Protein AF-0000000070433423 (afdb_homodimer)

Sequence (314 aa):
MTESSEPRLPKNVVIAFDGSEHAKHAVKFYAEKLHMPGDHVFLVYSVEVSDVIQQAPFSMDPEVFKELVQKEVKRIQEELIEFAKYLRSMKLEGTVKSTHAQKPGEGILNIAKEVNASLIITGSRGQSKLRRTFLGSVSDYVMHHAPVPVLVCRKENMTESSEPRLPKNVVIAFDGSEHAKHAVKFYAEKLHMPGDHVFLVYSVEVSDVIQQAPFSMDPEVFKELVQKEVKRIQEELIEFAKYLRSMKLEGTVKSTHAQKPGEGILNIAKEVNASLIITGSRGQSKLRRTFLGSVSDYVMHHAPVPVLVCRKEN

Solvent-accessible surface area (backbone atoms only — not comparable to full-atom values): 16944 Å² total; per-residue (Å²): 129,78,79,74,66,71,75,67,67,58,45,33,33,30,32,49,37,81,79,23,71,27,19,51,46,32,51,50,48,37,55,56,69,49,63,53,85,72,35,35,36,35,38,34,29,46,43,60,58,55,59,57,76,72,52,55,52,93,76,54,55,66,67,60,52,51,51,52,50,49,52,50,51,51,50,51,52,54,50,47,52,53,50,43,51,50,39,52,73,61,70,49,55,63,46,72,42,75,38,74,19,84,45,33,29,56,28,51,50,51,50,33,59,75,63,60,37,62,32,38,35,26,16,27,44,54,81,67,80,69,75,88,52,82,55,28,72,45,41,48,45,36,67,74,64,51,85,43,30,36,33,37,25,53,65,86,129,131,79,79,74,67,73,76,66,69,60,44,34,34,30,32,50,37,82,81,24,71,28,19,48,48,31,52,50,48,39,55,55,70,50,64,53,86,74,33,37,36,35,39,33,30,46,43,59,56,56,58,56,76,74,53,56,54,95,75,54,56,66,66,58,51,53,50,52,51,50,52,51,51,50,50,50,52,53,50,46,53,51,50,44,50,50,40,50,73,60,71,48,55,62,47,69,44,74,37,74,20,84,46,33,30,55,30,52,50,50,51,34,58,74,63,58,36,61,34,39,36,26,17,27,43,56,82,67,79,67,75,89,53,82,54,28,71,45,42,48,45,37,68,74,64,51,87,42,30,36,34,37,23,54,64,87,129

Secondary structure (DSSP, 8-state):
-------PPP-EEEEE--SSHHHHHHHHHIIIII--TT-EEEEEEEEE--HHHHH--TTS-HHHHHHHHHHHHHHHHHHHHHHHHHHHHTT--EEEEEEEESSHHHHHHHHHHHTT-SEEEEES--S---TT-SS-HHHHHHHHH-SS-EEEEPPP-/-------PPP-EEEEE--SSHHHHHHHHHIIIII--TT-EEEEEEEEE--HHHHH--TTS-HHHHHHHHHHHHHHHHHHHHHHHHHHHHTT--EEEEEEEESSHHHHHHHHHHHTT-SEEEEES--S---TT-SS-HHHHHHHHH-SS-EEEEPPP-

Radius of gyration: 22.92 Å; Cα contacts (8 Å, |Δi|>4): 516; chains: 2; bounding box: 56×78×43 Å

Foldseek 3Di:
DPPPPPPPDAFEEEQEAAPFPLSLQQLLCCLVPPDDPPHEYEHEYEDADPCCLVPVDPPDDPVVSVVVVVVVVVVVVVVQVVVVVSCVVSVHHYHYYYHYDNASLVRSQVVCVVVVGQEYEYEQDDPDPDPPDRRDPNLVSCCVDHPHYYHYGYDDD/DPPPPPPPDAFEEEQEAAPFPLSLQQLLCCLVPPDDPPHEYEHEYEDADPCCLVPVDPPDDPVVNVVVVVVVVVVVVVVQVVVVVSCVVSVHHYHYYYHYDNQSLVRSQVVCVVVVGQEYEYEQDDPDPDPPDRRDPNLVSCCVDHPHYYHYGYDDD

InterPro domains:
  IPR006015 Universal stress protein A family [PR01438] (10-28)
  IPR006015 Universal stress protein A family [PR01438] (114-126)
  IPR006015 Universal stress protein A family [PR01438] (132-154)
  IPR006016 UspA [PF00582] (11-154)
  IPR014729 Rossmann-like alpha/beta/alpha sandwich fold [G3DSA:3.40.50.620] (10-157)

Structure (mmCIF, N/CA/C/O backbone):
data_AF-0000000070433423-model_v1
#
loop_
_entity.id
_entity.type
_entity.pdbx_description
1 polymer 'Uncharacterized protein LOC111109477 isoform X2'
#
loop_
_atom_site.group_PDB
_atom_site.id
_atom_site.type_symbol
_atom_site.label_atom_id
_atom_site.label_alt_id
_atom_site.label_comp_id
_atom_site.label_asym_id
_atom_site.label_entity_id
_atom_site.label_seq_id
_atom_site.pdbx_PDB_ins_code
_atom_site.Cartn_x
_atom_site.Cartn_y
_atom_site.Cartn_z
_atom_site.occupancy
_atom_site.B_iso_or_equiv
_atom_site.auth_seq_id
_atom_site.auth_comp_id
_atom_site.auth_asym_id
_atom_site.auth_atom_id
_atom_site.pdbx_PDB_model_num
ATOM 1 N N . MET A 1 1 ? 33.625 8.188 10.352 1 32.41 1 MET A N 1
ATOM 2 C CA . MET A 1 1 ? 32.625 7.527 11.18 1 32.41 1 MET A CA 1
ATOM 3 C C . MET A 1 1 ? 31.609 6.777 10.312 1 32.41 1 MET A C 1
ATOM 5 O O . MET A 1 1 ? 31 7.363 9.43 1 32.41 1 MET A O 1
ATOM 9 N N . THR A 1 2 ? 31.766 5.543 9.984 1 39.44 2 THR A N 1
ATOM 10 C CA . THR A 1 2 ? 31.078 4.625 9.086 1 39.44 2 THR A CA 1
ATOM 11 C C . THR A 1 2 ? 29.578 4.594 9.398 1 39.44 2 THR A C 1
ATOM 13 O O . THR A 1 2 ? 29.188 4.246 10.508 1 39.44 2 THR A O 1
ATOM 16 N N . GLU A 1 3 ? 28.844 5.574 8.977 1 43.56 3 GLU A N 1
ATOM 17 C CA . GLU A 1 3 ? 27.406 5.688 9.234 1 43.56 3 GLU A CA 1
ATOM 18 C C . GLU A 1 3 ? 26.734 4.32 9.227 1 43.56 3 GLU A C 1
ATOM 20 O O . GLU A 1 3 ? 26.781 3.607 8.219 1 43.56 3 GLU A O 1
ATOM 25 N N . SER A 1 4 ? 26.938 3.521 10.234 1 45.56 4 SER A N 1
ATOM 26 C CA . SER A 1 4 ? 26.453 2.193 10.578 1 45.56 4 SER A CA 1
ATOM 27 C C . SER A 1 4 ? 25 2.016 10.164 1 45.56 4 SER A C 1
ATOM 29 O O . SER A 1 4 ? 24.078 2.436 10.883 1 45.56 4 SER A O 1
ATOM 31 N N . SER A 1 5 ? 24.625 2.451 8.977 1 53.25 5 SER A N 1
ATOM 32 C CA . SER A 1 5 ? 23.25 2.182 8.562 1 53.25 5 SER A CA 1
ATOM 33 C C . SER A 1 5 ? 22.859 0.735 8.859 1 53.25 5 SER A C 1
ATOM 35 O O . SER A 1 5 ? 23.562 -0.195 8.453 1 53.25 5 SER A O 1
ATOM 37 N N . GLU A 1 6 ? 22.547 0.427 10.094 1 57.56 6 GLU A N 1
ATOM 38 C CA . GLU A 1 6 ? 22.094 -0.93 10.383 1 57.56 6 GLU A CA 1
ATOM 39 C C . GLU A 1 6 ? 21.391 -1.542 9.172 1 57.56 6 GLU A C 1
ATOM 41 O O . GLU A 1 6 ? 20.531 -0.906 8.555 1 57.56 6 GLU A O 1
ATOM 46 N N . PRO A 1 7 ? 22.125 -2.473 8.633 1 61.84 7 PRO A N 1
ATOM 47 C CA . PRO A 1 7 ? 21.609 -3.105 7.418 1 61.84 7 PRO A CA 1
ATOM 48 C C . PRO A 1 7 ? 20.141 -3.537 7.551 1 61.84 7 PRO A C 1
ATOM 50 O O . PRO A 1 7 ? 19.719 -3.955 8.625 1 61.84 7 PRO A O 1
ATOM 53 N N . ARG A 1 8 ? 19.203 -2.938 6.832 1 76.25 8 ARG A N 1
ATOM 54 C CA . ARG A 1 8 ? 17.828 -3.418 6.781 1 76.25 8 ARG A CA 1
ATOM 55 C C . ARG A 1 8 ? 17.781 -4.922 6.527 1 76.25 8 ARG A C 1
ATOM 57 O O . ARG A 1 8 ? 18.578 -5.449 5.742 1 76.25 8 ARG A O 1
ATOM 64 N N . LEU A 1 9 ? 17 -5.613 7.363 1 84.38 9 LEU A N 1
ATOM 65 C CA . LEU A 1 9 ? 16.875 -7.059 7.219 1 84.38 9 LEU A CA 1
ATOM 66 C C . LEU A 1 9 ? 16.031 -7.402 5.996 1 84.38 9 LEU A C 1
ATOM 68 O O . LEU A 1 9 ? 14.969 -6.805 5.773 1 84.38 9 LEU A O 1
ATOM 72 N N . PRO A 1 10 ? 16.562 -8.305 5.234 1 91.38 10 PRO A N 1
ATOM 73 C CA . PRO A 1 10 ? 15.781 -8.734 4.07 1 91.38 10 PRO A CA 1
ATOM 74 C C . PRO A 1 10 ? 14.383 -9.203 4.449 1 91.38 10 PRO A C 1
ATOM 76 O O . PRO A 1 10 ? 14.133 -9.555 5.605 1 91.38 10 PRO A O 1
ATOM 79 N N . LYS A 1 11 ? 13.508 -9.164 3.482 1 96.62 11 LYS A N 1
ATOM 80 C CA . LYS A 1 11 ? 12.109 -9.508 3.73 1 96.62 11 LYS A CA 1
ATOM 81 C C . LYS A 1 11 ? 11.539 -10.344 2.588 1 96.62 11 LYS A C 1
ATOM 83 O O . LYS A 1 11 ? 12.07 -10.32 1.474 1 96.62 11 LYS A O 1
ATOM 88 N N . ASN A 1 12 ? 10.531 -11.117 2.939 1 98.5 12 ASN A N 1
ATOM 89 C CA . ASN A 1 12 ? 9.711 -11.781 1.932 1 98.5 12 ASN A CA 1
ATOM 90 C C . ASN A 1 12 ? 8.578 -10.875 1.453 1 98.5 12 ASN A C 1
ATOM 92 O O . ASN A 1 12 ? 7.84 -10.312 2.266 1 98.5 12 ASN A O 1
ATOM 96 N N . VAL A 1 13 ? 8.469 -10.789 0.156 1 98.75 13 VAL A N 1
ATOM 97 C CA . VAL A 1 13 ? 7.445 -9.953 -0.457 1 98.75 13 VAL A CA 1
ATOM 98 C C . VAL A 1 13 ? 6.57 -10.797 -1.382 1 98.75 13 VAL A C 1
ATOM 100 O O . VAL A 1 13 ? 7.082 -11.492 -2.262 1 98.75 13 VAL A O 1
ATOM 103 N N . VAL A 1 14 ? 5.301 -10.719 -1.114 1 98.88 14 VAL A N 1
ATOM 104 C CA . VAL A 1 14 ? 4.367 -11.391 -2.012 1 98.88 14 VAL A CA 1
ATOM 105 C C . VAL A 1 14 ? 3.75 -10.367 -2.969 1 98.88 14 VAL A C 1
ATOM 107 O O . VAL A 1 14 ? 3.201 -9.352 -2.535 1 98.88 14 VAL A O 1
ATOM 110 N N . ILE A 1 15 ? 3.852 -10.641 -4.23 1 98.88 15 ILE A N 1
ATOM 111 C CA . ILE A 1 15 ? 3.211 -9.82 -5.258 1 98.88 15 ILE A CA 1
ATOM 112 C C . ILE A 1 15 ? 2.176 -10.656 -6.008 1 98.88 15 ILE A C 1
ATOM 114 O O . ILE A 1 15 ? 2.514 -11.664 -6.629 1 98.88 15 ILE A O 1
ATOM 118 N N . ALA A 1 16 ? 0.891 -10.234 -5.887 1 98.75 16 ALA A N 1
ATOM 119 C CA . ALA A 1 16 ? -0.153 -10.852 -6.695 1 98.75 16 ALA A CA 1
ATOM 120 C C . ALA A 1 16 ? 0.072 -10.586 -8.18 1 98.75 16 ALA A C 1
ATOM 122 O O . ALA A 1 16 ? 0.251 -9.438 -8.594 1 98.75 16 ALA A O 1
ATOM 123 N N . PHE A 1 17 ? 0.063 -11.68 -8.977 1 98.25 17 PHE A N 1
ATOM 124 C CA . PHE A 1 17 ? 0.49 -11.516 -10.359 1 98.25 17 PHE A CA 1
ATOM 125 C C . PHE A 1 17 ? -0.349 -12.383 -11.297 1 98.25 17 PHE A C 1
ATOM 127 O O . PHE A 1 17 ? -0.328 -13.609 -11.195 1 98.25 17 PHE A O 1
ATOM 134 N N . ASP A 1 18 ? -1.059 -11.75 -12.172 1 95.69 18 ASP A N 1
ATOM 135 C CA . ASP A 1 18 ? -1.91 -12.492 -13.102 1 95.69 18 ASP A CA 1
ATOM 136 C C . ASP A 1 18 ? -1.505 -12.234 -14.547 1 95.69 18 ASP A C 1
ATOM 138 O O . ASP A 1 18 ? -2.244 -12.578 -15.477 1 95.69 18 ASP A O 1
ATOM 142 N N . GLY A 1 19 ? -0.346 -11.523 -14.742 1 95.88 19 GLY A N 1
ATOM 143 C CA . GLY A 1 19 ? 0.177 -11.258 -16.078 1 95.88 19 GLY A CA 1
ATOM 144 C C . GLY A 1 19 ? -0.374 -9.984 -16.688 1 95.88 19 GLY A C 1
ATOM 145 O O . GLY A 1 19 ? 0.053 -9.57 -17.766 1 95.88 19 GLY A O 1
ATOM 146 N N . SER A 1 20 ? -1.355 -9.352 -16.062 1 95.06 20 SER A N 1
ATOM 147 C CA . SER A 1 20 ? -1.936 -8.117 -16.578 1 95.06 20 SER A CA 1
ATOM 148 C C . SER A 1 20 ? -0.93 -6.973 -16.531 1 95.06 20 SER A C 1
ATOM 150 O O . SER A 1 20 ? 0.099 -7.074 -15.852 1 95.06 20 SER A O 1
ATOM 152 N N . GLU A 1 21 ? -1.176 -5.891 -17.203 1 94.81 21 GLU A N 1
ATOM 153 C CA . GLU A 1 21 ? -0.319 -4.711 -17.188 1 94.81 21 GLU A CA 1
ATOM 154 C C . GLU A 1 21 ? -0.261 -4.082 -15.805 1 94.81 21 GLU A C 1
ATOM 156 O O . GLU A 1 21 ? 0.776 -3.549 -15.398 1 94.81 21 GLU A O 1
ATOM 161 N N . HIS A 1 22 ? -1.335 -4.203 -15.094 1 95.94 22 HIS A N 1
ATOM 162 C CA . HIS A 1 22 ? -1.354 -3.678 -13.734 1 95.94 22 HIS A CA 1
ATOM 163 C C . HIS A 1 22 ? -0.431 -4.477 -12.82 1 95.94 22 HIS A C 1
ATOM 165 O O . HIS A 1 22 ? 0.281 -3.904 -11.992 1 95.94 22 HIS A O 1
ATOM 171 N N . ALA A 1 23 ? -0.46 -5.797 -13.008 1 97.12 23 ALA A N 1
ATOM 172 C CA . ALA A 1 23 ? 0.428 -6.652 -12.227 1 97.12 23 ALA A CA 1
ATOM 173 C C . ALA A 1 23 ? 1.891 -6.391 -12.578 1 97.12 23 ALA A C 1
ATOM 175 O O . ALA A 1 23 ? 2.744 -6.316 -11.688 1 97.12 23 ALA A O 1
ATOM 176 N N . LYS A 1 24 ? 2.123 -6.246 -13.836 1 97.38 24 LYS A N 1
ATOM 177 C CA . LYS A 1 24 ? 3.482 -5.957 -14.289 1 97.38 24 LYS A CA 1
ATOM 178 C C . LYS A 1 24 ? 3.973 -4.621 -13.742 1 97.38 24 LYS A C 1
ATOM 180 O O . LYS A 1 24 ? 5.133 -4.496 -13.336 1 97.38 24 LYS A O 1
ATOM 185 N N . HIS A 1 25 ? 3.115 -3.672 -13.742 1 97 25 HIS A N 1
ATOM 186 C CA . HIS A 1 25 ? 3.457 -2.369 -13.18 1 97 25 HIS A CA 1
ATOM 187 C C . HIS A 1 25 ? 3.818 -2.484 -11.703 1 97 25 HIS A C 1
ATOM 189 O O . HIS A 1 25 ? 4.758 -1.836 -11.242 1 97 25 HIS A O 1
ATOM 195 N N . ALA A 1 26 ? 3.098 -3.297 -10.992 1 98.31 26 ALA A N 1
ATOM 196 C CA . ALA A 1 26 ? 3.367 -3.494 -9.57 1 98.31 26 ALA A CA 1
ATOM 197 C C . ALA A 1 26 ? 4.762 -4.07 -9.352 1 98.31 26 ALA A C 1
ATOM 199 O O . ALA A 1 26 ? 5.5 -3.619 -8.469 1 98.31 26 ALA A O 1
ATOM 200 N N . VAL A 1 27 ? 5.16 -5.02 -10.164 1 98.19 27 VAL A N 1
ATOM 201 C CA . VAL A 1 27 ? 6.488 -5.621 -10.07 1 98.19 27 VAL A CA 1
ATOM 202 C C . VAL A 1 27 ? 7.555 -4.578 -10.391 1 98.19 27 VAL A C 1
ATOM 204 O O . VAL A 1 27 ? 8.547 -4.457 -9.672 1 98.19 27 VAL A O 1
ATOM 207 N N . LYS A 1 28 ? 7.332 -3.877 -11.422 1 97.19 28 LYS A N 1
ATOM 208 C CA . LYS A 1 28 ? 8.289 -2.857 -11.828 1 97.19 28 LYS A CA 1
ATOM 209 C C . LYS A 1 28 ? 8.461 -1.794 -10.75 1 97.19 28 LYS A C 1
ATOM 211 O O . LYS A 1 28 ? 9.586 -1.39 -10.438 1 97.19 28 LYS A O 1
ATOM 216 N N . PHE A 1 29 ? 7.371 -1.318 -10.242 1 96.88 29 PHE A N 1
ATOM 217 C CA . PHE A 1 29 ? 7.426 -0.325 -9.172 1 96.88 29 PHE A CA 1
ATOM 218 C C . PHE A 1 29 ? 8.258 -0.834 -8 1 96.88 29 PHE A C 1
ATOM 220 O O . PHE A 1 29 ? 9.125 -0.123 -7.496 1 96.88 29 PHE A O 1
ATOM 227 N N . TYR A 1 30 ? 7.922 -2.098 -7.555 1 97.5 30 TYR A N 1
ATOM 228 C CA . TYR A 1 30 ? 8.68 -2.676 -6.453 1 97.5 30 TYR A CA 1
ATOM 229 C C . TYR A 1 30 ? 10.172 -2.719 -6.781 1 97.5 30 TYR A C 1
ATOM 231 O O . TYR A 1 30 ? 11 -2.312 -5.965 1 97.5 30 TYR A O 1
ATOM 239 N N . ALA A 1 31 ? 10.492 -3.166 -7.953 1 96.62 31 ALA A N 1
ATOM 240 C CA . ALA A 1 31 ? 11.883 -3.332 -8.375 1 96.62 31 ALA A CA 1
ATOM 241 C C . ALA A 1 31 ? 12.625 -1.999 -8.352 1 96.62 31 ALA A C 1
ATOM 243 O O . ALA A 1 31 ? 13.773 -1.929 -7.906 1 96.62 31 ALA A O 1
ATOM 244 N N . GLU A 1 32 ? 11.938 -0.995 -8.711 1 94.88 32 GLU A N 1
ATOM 245 C CA . GLU A 1 32 ? 12.609 0.287 -8.914 1 94.88 32 GLU A CA 1
ATOM 246 C C . GLU A 1 32 ? 12.586 1.129 -7.641 1 94.88 32 GLU A C 1
ATOM 248 O O . GLU A 1 32 ? 13.508 1.907 -7.395 1 94.88 32 GLU A O 1
ATOM 253 N N . LYS A 1 33 ? 11.547 0.936 -6.855 1 95.44 33 LYS A N 1
ATOM 254 C CA . LYS A 1 33 ? 11.344 1.941 -5.816 1 95.44 33 LYS A CA 1
ATOM 255 C C . LYS A 1 33 ? 11.492 1.331 -4.426 1 95.44 33 LYS A C 1
ATOM 257 O O . LYS A 1 33 ? 11.75 2.043 -3.453 1 95.44 33 LYS A O 1
ATOM 262 N N . LEU A 1 34 ? 11.336 0.005 -4.312 1 95.81 34 LEU A N 1
ATOM 263 C CA . LEU A 1 34 ? 11.18 -0.517 -2.959 1 95.81 34 LEU A CA 1
ATOM 264 C C . LEU A 1 34 ? 12.148 -1.668 -2.707 1 95.81 34 LEU A C 1
ATOM 266 O O . LEU A 1 34 ? 12.422 -2.014 -1.555 1 95.81 34 LEU A O 1
ATOM 270 N N . HIS A 1 35 ? 12.633 -2.297 -3.736 1 94.94 35 HIS A N 1
ATOM 271 C CA . HIS A 1 35 ? 13.461 -3.488 -3.621 1 94.94 35 HIS A CA 1
ATOM 272 C C . HIS A 1 35 ? 14.742 -3.193 -2.846 1 94.94 35 HIS A C 1
ATOM 274 O O . HIS A 1 35 ? 15.367 -2.146 -3.041 1 94.94 35 HIS A O 1
ATOM 280 N N . MET A 1 36 ? 15.078 -4.094 -1.981 1 90.69 36 MET A N 1
ATOM 281 C CA . MET A 1 36 ? 16.344 -4.086 -1.263 1 90.69 36 MET A CA 1
ATOM 282 C C . MET A 1 36 ? 17.094 -5.398 -1.471 1 90.69 36 MET A C 1
ATOM 284 O O . MET A 1 36 ? 16.484 -6.461 -1.559 1 90.69 36 MET A O 1
ATOM 288 N N . PRO A 1 37 ? 18.406 -5.234 -1.499 1 89.38 37 PRO A N 1
ATOM 289 C CA . PRO A 1 37 ? 19.172 -6.469 -1.641 1 89.38 37 PRO A CA 1
ATOM 290 C C . PRO A 1 37 ? 18.844 -7.504 -0.57 1 89.38 37 PRO A C 1
ATOM 292 O O . PRO A 1 37 ? 18.703 -7.16 0.607 1 89.38 37 PRO A O 1
ATOM 295 N N . GLY A 1 38 ? 18.641 -8.688 -1.013 1 93.44 38 GLY A N 1
ATOM 296 C CA . GLY A 1 38 ? 18.344 -9.773 -0.091 1 93.44 38 GLY A CA 1
ATOM 297 C C . GLY A 1 38 ? 16.859 -10.078 0.019 1 93.44 38 GLY A C 1
ATOM 298 O O . GLY A 1 38 ? 16.469 -11.133 0.526 1 93.44 38 GLY A O 1
ATOM 299 N N . ASP A 1 39 ? 16.016 -9.195 -0.438 1 96.88 39 ASP A N 1
ATOM 300 C CA . ASP A 1 39 ? 14.586 -9.484 -0.473 1 96.88 39 ASP A CA 1
ATOM 301 C C . ASP A 1 39 ? 14.297 -10.727 -1.312 1 96.88 39 ASP A C 1
ATOM 303 O O . ASP A 1 39 ? 15.031 -11.031 -2.252 1 96.88 39 ASP A O 1
ATOM 307 N N . HIS A 1 40 ? 13.305 -11.406 -0.939 1 98.5 40 HIS A N 1
ATOM 308 C CA . HIS A 1 40 ? 12.805 -12.516 -1.747 1 98.5 40 HIS A CA 1
ATOM 309 C C . HIS A 1 40 ? 11.375 -12.258 -2.199 1 98.5 40 HIS A C 1
ATOM 311 O O . HIS A 1 40 ? 10.484 -12.047 -1.369 1 98.5 40 HIS A O 1
ATOM 317 N N . VAL A 1 41 ? 11.203 -12.297 -3.494 1 98.62 41 VAL A N 1
ATOM 318 C CA . VAL A 1 41 ? 9.891 -12.008 -4.059 1 98.62 41 VAL A CA 1
ATOM 319 C C . VAL A 1 41 ? 9.164 -13.312 -4.387 1 98.62 41 VAL A C 1
ATOM 321 O O . VAL A 1 41 ? 9.742 -14.203 -5.016 1 98.62 41 VAL A O 1
ATOM 324 N N . PHE A 1 42 ? 7.984 -13.398 -3.914 1 98.75 42 PHE A N 1
ATOM 325 C CA . PHE A 1 42 ? 7.066 -14.453 -4.344 1 98.75 42 PHE A CA 1
ATOM 326 C C . PHE A 1 42 ? 6.008 -13.891 -5.289 1 98.75 42 PHE A C 1
ATOM 328 O O . PHE A 1 42 ? 5.109 -13.164 -4.859 1 98.75 42 PHE A O 1
ATOM 335 N N . LEU A 1 43 ? 6.18 -14.195 -6.535 1 98.5 43 LEU A N 1
ATOM 336 C CA . LEU A 1 43 ? 5.137 -13.883 -7.504 1 98.5 43 LEU A CA 1
ATOM 337 C C . LEU A 1 43 ? 4.039 -14.945 -7.48 1 98.5 43 LEU A C 1
ATOM 339 O O . LEU A 1 43 ? 4.277 -16.094 -7.855 1 98.5 43 LEU A O 1
ATOM 343 N N . VAL A 1 44 ? 2.854 -14.516 -7.09 1 98.44 44 VAL A N 1
ATOM 344 C CA . VAL A 1 44 ? 1.816 -15.508 -6.832 1 98.44 44 VAL A CA 1
ATOM 345 C C . VAL A 1 44 ? 0.678 -15.336 -7.836 1 98.44 44 VAL A C 1
ATOM 347 O O . VAL A 1 44 ? 0.098 -14.258 -7.953 1 98.44 44 VAL A O 1
ATOM 350 N N . TYR A 1 45 ? 0.436 -16.391 -8.523 1 97.56 45 TYR A N 1
ATOM 351 C CA . TYR A 1 45 ? -0.684 -16.484 -9.453 1 97.56 45 TYR A CA 1
ATOM 352 C C . TYR A 1 45 ? -1.789 -17.359 -8.891 1 97.56 45 TYR A C 1
ATOM 354 O O . TYR A 1 45 ? -1.62 -18.578 -8.781 1 97.56 45 TYR A O 1
ATOM 362 N N . SER A 1 46 ? -2.902 -16.719 -8.5 1 95.94 46 SER A N 1
ATOM 363 C CA . SER A 1 46 ? -4.031 -17.469 -7.961 1 95.94 46 SER A CA 1
ATOM 364 C C . SER A 1 46 ? -5.094 -17.719 -9.023 1 95.94 46 SER A C 1
ATOM 366 O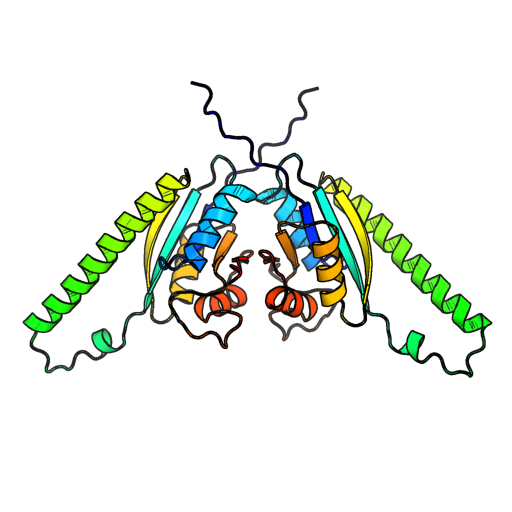 O . SER A 1 46 ? -5.73 -16.766 -9.508 1 95.94 46 SER A O 1
ATOM 368 N N . VAL A 1 47 ? -5.305 -18.922 -9.375 1 90.44 47 VAL A N 1
ATOM 369 C CA . VAL A 1 47 ? -6.25 -19.344 -10.398 1 90.44 47 VAL A CA 1
ATOM 370 C C . VAL A 1 47 ? -7.59 -19.703 -9.758 1 90.44 47 VAL A C 1
ATOM 372 O O . VAL A 1 47 ? -7.637 -20.453 -8.789 1 90.44 47 VAL A O 1
ATOM 375 N N . GLU A 1 48 ? -8.578 -19.047 -10.289 1 85.62 48 GLU A N 1
ATOM 376 C CA . GLU A 1 48 ? -9.906 -19.344 -9.766 1 85.62 48 GLU A CA 1
ATOM 377 C C . GLU A 1 48 ? -10.375 -20.734 -10.188 1 85.62 48 GLU A C 1
ATOM 379 O O . GLU A 1 48 ? -10.289 -21.094 -11.367 1 85.62 48 GLU A O 1
ATOM 384 N N . VAL A 1 49 ? -10.711 -21.578 -9.289 1 77.81 49 VAL A N 1
ATOM 385 C CA . VAL A 1 49 ? -11.219 -22.906 -9.57 1 77.81 49 VAL A CA 1
ATOM 386 C C . VAL A 1 49 ? -12.648 -22.812 -10.102 1 77.81 49 VAL A C 1
ATOM 388 O O . VAL A 1 49 ? -13.531 -22.266 -9.445 1 77.81 49 VAL A O 1
ATOM 391 N N . SER A 1 50 ? -12.789 -22.641 -11.438 1 65.69 50 SER A N 1
ATOM 392 C CA . SER A 1 50 ? -14.125 -22.641 -12.023 1 65.69 50 SER A CA 1
ATOM 393 C C . SER A 1 50 ? -14.953 -23.812 -11.516 1 65.69 50 SER A C 1
ATOM 395 O O . SER A 1 50 ? -14.406 -24.875 -11.219 1 65.69 50 SER A O 1
ATOM 397 N N . ASP A 1 51 ? -16.219 -23.453 -11.086 1 53.75 51 ASP A N 1
ATOM 398 C CA . ASP A 1 51 ? -17.203 -24.453 -10.734 1 53.75 51 ASP A CA 1
ATOM 399 C C . ASP A 1 51 ? -17.203 -25.609 -11.742 1 53.75 51 ASP A C 1
ATOM 401 O O . ASP A 1 51 ? -17.625 -26.719 -11.43 1 53.75 51 ASP A O 1
ATOM 405 N N . VAL A 1 52 ? -16.859 -25.203 -12.875 1 53.31 52 VAL A N 1
ATOM 406 C CA . VAL A 1 52 ? -17.062 -26.234 -13.906 1 53.31 52 VAL A CA 1
ATOM 407 C C . VAL A 1 52 ? -16.25 -27.469 -13.555 1 53.31 52 VAL A C 1
ATOM 409 O O . VAL A 1 52 ? -16.719 -28.594 -13.727 1 53.31 52 VAL A O 1
ATOM 412 N N . ILE A 1 53 ? -15.039 -27.234 -13.086 1 55.66 53 ILE A N 1
ATOM 413 C CA . ILE A 1 53 ? -14.297 -28.438 -12.727 1 55.66 53 ILE A CA 1
ATOM 414 C C . ILE A 1 53 ? -14.992 -29.141 -11.562 1 55.66 53 ILE A C 1
ATOM 416 O O . ILE A 1 53 ? -15.039 -30.359 -11.508 1 55.66 53 ILE A O 1
ATOM 420 N N . GLN A 1 54 ? -15.602 -28.172 -10.797 1 54.22 54 GLN A N 1
ATOM 421 C CA . GLN A 1 54 ? -16.297 -28.781 -9.672 1 54.22 54 GLN A CA 1
ATOM 422 C C . GLN A 1 54 ? -17.562 -29.484 -10.133 1 54.22 54 GLN A C 1
ATOM 424 O O . GLN A 1 54 ? -18 -30.469 -9.516 1 54.22 54 GLN A O 1
ATOM 429 N N . GLN A 1 55 ? -18.188 -28.859 -11.195 1 54.59 55 GLN A N 1
ATOM 430 C CA . GLN A 1 55 ? -19.469 -29.438 -11.617 1 54.59 55 GLN A CA 1
ATOM 431 C C . GLN A 1 55 ? -19.281 -30.375 -12.812 1 54.59 55 GLN A C 1
ATOM 433 O O . GLN A 1 55 ? -20.25 -30.734 -13.477 1 54.59 55 GLN A O 1
ATOM 438 N N . ALA A 1 56 ? -18.094 -30.625 -13.219 1 55.56 56 ALA A N 1
ATOM 439 C CA . ALA A 1 56 ? -18.078 -31.562 -14.336 1 55.56 56 ALA A CA 1
ATOM 440 C C . ALA A 1 56 ? -19.125 -32.656 -14.148 1 55.56 56 ALA A C 1
ATOM 442 O O . ALA A 1 56 ? -19.156 -33.344 -13.133 1 55.56 56 ALA A O 1
ATOM 443 N N . PRO A 1 57 ? -20.203 -32.531 -14.883 1 54.78 57 PRO A N 1
ATOM 444 C CA . PRO A 1 57 ? -21.281 -33.531 -14.742 1 54.78 57 PRO A CA 1
ATOM 445 C C . PRO A 1 57 ? -20.75 -34.969 -14.672 1 54.78 57 PRO A C 1
ATOM 447 O O . PRO A 1 57 ? -19.719 -35.281 -15.266 1 54.78 57 PRO A O 1
ATOM 450 N N . PHE A 1 58 ? -21.203 -35.688 -13.727 1 58.28 58 PHE A N 1
ATOM 451 C CA . PHE A 1 58 ? -21.141 -37.125 -13.711 1 58.28 58 PHE A CA 1
ATOM 452 C C . PHE A 1 58 ? -21.172 -37.688 -15.133 1 58.28 58 PHE A C 1
ATOM 454 O O . PHE A 1 58 ? -20.719 -38.812 -15.375 1 58.28 58 PHE A O 1
ATOM 461 N N . SER A 1 59 ? -21.594 -36.781 -16.031 1 64.69 59 SER A N 1
ATOM 462 C CA . SER A 1 59 ? -21.844 -37.375 -17.328 1 64.69 59 SER A CA 1
ATOM 463 C C . SER A 1 59 ? -20.719 -37.094 -18.312 1 64.69 59 SER A C 1
ATOM 465 O O . SER A 1 59 ? -20.781 -37.469 -19.484 1 64.69 59 SER A O 1
ATOM 467 N N . MET A 1 60 ? -19.719 -36.375 -17.812 1 68.75 60 MET A N 1
ATOM 468 C CA . MET A 1 60 ? -18.703 -36.062 -18.812 1 68.75 60 MET A CA 1
ATOM 469 C C . MET A 1 60 ? -17.781 -37.25 -19.016 1 68.75 60 MET A C 1
ATOM 471 O O . MET A 1 60 ? -17.469 -37.969 -18.078 1 68.75 60 MET A O 1
ATOM 475 N N . ASP A 1 61 ? -17.609 -37.5 -20.203 1 79.06 61 ASP A N 1
ATOM 476 C CA . ASP A 1 61 ? -16.656 -38.531 -20.578 1 79.06 61 ASP A CA 1
ATOM 477 C C . ASP A 1 61 ? -15.32 -38.344 -19.859 1 79.06 61 ASP A C 1
ATOM 479 O O . ASP A 1 61 ? -14.773 -37.219 -19.859 1 79.06 61 ASP A O 1
ATOM 483 N N . PRO A 1 62 ? -14.945 -39.188 -19.047 1 81.25 62 PRO A N 1
ATOM 484 C CA . PRO A 1 62 ? -13.719 -39.094 -18.266 1 81.25 62 PRO A CA 1
ATOM 485 C C . PRO A 1 62 ? -12.508 -38.656 -19.094 1 81.25 62 PRO A C 1
ATOM 487 O O . PRO A 1 62 ? -11.633 -37.969 -18.594 1 81.25 62 PRO A O 1
ATOM 490 N N . GLU A 1 63 ? -12.539 -39.031 -20.297 1 84.94 63 GLU A N 1
ATOM 491 C CA . GLU A 1 63 ? -11.414 -38.688 -21.156 1 84.94 63 GLU A CA 1
ATOM 492 C C . GLU A 1 63 ? -11.43 -37.188 -21.516 1 84.94 63 GLU A C 1
ATOM 494 O O . GLU A 1 63 ? -10.375 -36.562 -21.578 1 84.94 63 GLU A O 1
ATOM 499 N N . VAL A 1 64 ? -12.555 -36.688 -21.656 1 81.44 64 VAL A N 1
ATOM 500 C CA . VAL A 1 64 ? -12.711 -35.281 -21.984 1 81.44 64 VAL A CA 1
ATOM 501 C C . VAL A 1 64 ? -12.328 -34.438 -20.781 1 81.44 64 VAL A C 1
ATOM 503 O O . VAL A 1 64 ? -11.648 -33.406 -20.922 1 81.44 64 VAL A O 1
ATOM 506 N N . PHE A 1 65 ? -12.625 -34.906 -19.688 1 80.81 65 PHE A N 1
ATOM 507 C CA . PHE A 1 65 ? -12.297 -34.219 -18.453 1 80.81 65 PHE A CA 1
ATOM 508 C C . PHE A 1 65 ? -10.789 -34.188 -18.219 1 80.81 65 PHE A C 1
ATOM 510 O O . PHE A 1 65 ? -10.227 -33.156 -17.891 1 80.81 65 PHE A O 1
ATOM 517 N N . LYS A 1 66 ? -10.25 -35.25 -18.391 1 84.25 66 LYS A N 1
ATOM 518 C CA . LYS A 1 66 ? -8.797 -35.344 -18.234 1 84.25 66 LYS A CA 1
ATOM 519 C C . LYS A 1 66 ? -8.078 -34.406 -19.203 1 84.25 66 LYS A C 1
ATOM 521 O O . LYS A 1 66 ? -7.094 -33.781 -18.828 1 84.25 66 LYS A O 1
ATOM 526 N N . GLU A 1 67 ? -8.578 -34.344 -20.391 1 85.94 67 GLU A N 1
ATOM 527 C CA . GLU A 1 67 ? -7.965 -33.5 -21.391 1 85.94 67 GLU A CA 1
ATOM 528 C C . GLU A 1 67 ? -8.109 -32.031 -21.016 1 85.94 67 GLU A C 1
ATOM 530 O O . GLU A 1 67 ? -7.176 -31.234 -21.203 1 85.94 67 GLU A O 1
ATOM 535 N N . LEU A 1 68 ? -9.164 -31.719 -20.5 1 81.56 68 LEU A N 1
ATOM 536 C CA . LEU A 1 68 ? -9.406 -30.344 -20.094 1 81.56 68 LEU A CA 1
ATOM 537 C C . LEU A 1 68 ? -8.492 -29.938 -18.938 1 81.56 68 LEU A C 1
ATOM 539 O O . LEU A 1 68 ? -7.926 -28.844 -18.938 1 81.56 68 LEU A O 1
ATOM 543 N N . VAL A 1 69 ? -8.344 -30.781 -18.125 1 83 69 VAL A N 1
ATOM 544 C CA . VAL A 1 69 ? -7.492 -30.547 -16.969 1 83 69 VAL A CA 1
ATOM 545 C C . VAL A 1 69 ? -6.039 -30.406 -17.406 1 83 69 VAL A C 1
ATOM 547 O O . VAL A 1 69 ? -5.336 -29.484 -16.969 1 83 69 VAL A O 1
ATOM 550 N N . GLN A 1 70 ? -5.688 -31.234 -18.297 1 88 70 GLN A N 1
ATOM 551 C CA . GLN A 1 70 ? -4.312 -31.203 -18.781 1 88 70 GLN A CA 1
ATOM 552 C C . GLN A 1 70 ? -4.027 -29.906 -19.531 1 88 70 GLN A C 1
ATOM 554 O O . GLN A 1 70 ? -2.941 -29.328 -19.406 1 88 70 GLN A O 1
ATOM 559 N N . LYS A 1 71 ? -4.965 -29.531 -20.25 1 88.88 71 LYS A N 1
ATOM 560 C CA . LYS A 1 71 ? -4.812 -28.281 -20.984 1 88.88 71 LYS A CA 1
ATOM 561 C C . LYS A 1 71 ? -4.672 -27.094 -20.047 1 88.88 71 LYS A C 1
ATOM 563 O O . LYS A 1 71 ? -3.857 -26.203 -20.281 1 88.88 71 LYS A O 1
ATOM 568 N N . GLU A 1 72 ? -5.387 -27.125 -19.062 1 85.31 72 GLU A N 1
ATOM 569 C CA . GLU A 1 72 ? -5.332 -26.047 -18.094 1 85.31 72 GLU A CA 1
ATOM 570 C C . GLU A 1 72 ? -4 -26.031 -17.344 1 85.31 72 GLU A C 1
ATOM 572 O O . GLU A 1 72 ? -3.41 -24.969 -17.125 1 85.31 72 GLU A O 1
ATOM 577 N N . VAL A 1 73 ? -3.559 -27.141 -17.016 1 88.31 73 VAL A N 1
ATOM 578 C CA . VAL A 1 73 ? -2.291 -27.281 -16.297 1 88.31 73 VAL A CA 1
ATOM 579 C C . VAL A 1 73 ? -1.149 -26.766 -17.188 1 88.31 73 VAL A C 1
ATOM 581 O O . VAL A 1 73 ? -0.28 -26.031 -16.719 1 88.31 73 VAL A O 1
ATOM 584 N N . LYS A 1 74 ? -1.246 -27.188 -18.406 1 91.81 74 LYS A N 1
ATOM 585 C CA . LYS A 1 74 ? -0.208 -26.75 -19.328 1 91.81 74 LYS A CA 1
ATOM 586 C C . LYS A 1 74 ? -0.224 -25.234 -19.516 1 91.81 74 LYS A C 1
ATOM 588 O O . LYS A 1 74 ? 0.831 -24.609 -19.547 1 91.81 74 LYS A O 1
ATOM 593 N N . ARG A 1 75 ? -1.328 -24.719 -19.609 1 91.19 75 ARG A N 1
ATOM 594 C CA . ARG A 1 75 ? -1.462 -23.281 -19.75 1 91.19 75 ARG A CA 1
ATOM 595 C C . ARG A 1 75 ? -0.857 -22.547 -18.562 1 91.19 75 ARG A C 1
ATOM 597 O O . ARG A 1 75 ? -0.083 -21.609 -18.719 1 91.19 75 ARG A O 1
ATOM 604 N N . ILE A 1 76 ? -1.146 -23 -17.438 1 91.12 76 ILE A N 1
ATOM 605 C CA . ILE A 1 76 ? -0.656 -22.375 -16.203 1 91.12 76 ILE A CA 1
ATOM 606 C C . ILE A 1 76 ? 0.865 -22.5 -16.141 1 91.12 76 ILE A C 1
ATOM 608 O O . ILE A 1 76 ? 1.557 -21.547 -15.773 1 91.12 76 ILE A O 1
ATOM 612 N N . GLN A 1 77 ? 1.359 -23.656 -16.5 1 93.75 77 GLN A N 1
ATOM 613 C CA . GLN A 1 77 ? 2.801 -23.875 -16.5 1 93.75 77 GLN A CA 1
ATOM 614 C C . GLN A 1 77 ? 3.508 -22.906 -17.438 1 93.75 77 GLN A C 1
ATOM 616 O O . GLN A 1 77 ? 4.555 -22.344 -17.094 1 93.75 77 GLN A O 1
ATOM 621 N N . GLU A 1 78 ? 2.926 -22.75 -18.562 1 95.25 78 GLU A N 1
ATOM 622 C CA . GLU A 1 78 ? 3.496 -21.812 -19.531 1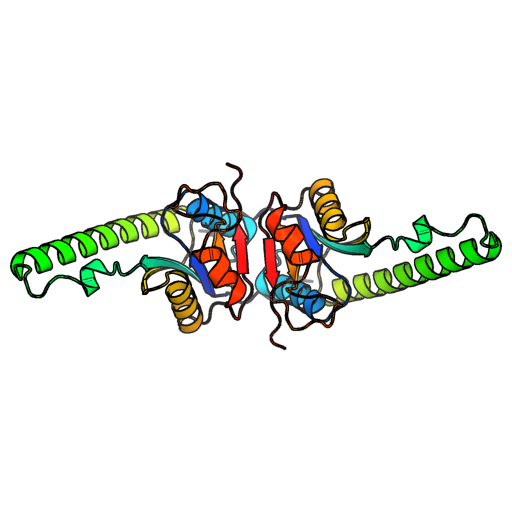 95.25 78 GLU A CA 1
ATOM 623 C C . GLU A 1 78 ? 3.473 -20.391 -19 1 95.25 78 GLU A C 1
ATOM 625 O O . GLU A 1 78 ? 4.434 -19.641 -19.172 1 95.25 78 GLU A O 1
ATOM 630 N N . GLU A 1 79 ? 2.426 -20.031 -18.375 1 94.56 79 GLU A N 1
ATOM 631 C CA . GLU A 1 79 ? 2.328 -18.703 -17.781 1 94.56 79 GLU A CA 1
ATOM 632 C C . GLU A 1 79 ? 3.387 -18.516 -16.703 1 94.56 79 GLU A C 1
ATOM 634 O O . GLU A 1 79 ? 4.043 -17.469 -16.656 1 94.56 79 GLU A O 1
ATOM 639 N N . LEU A 1 80 ? 3.594 -19.5 -15.898 1 95.69 80 LEU A N 1
ATOM 640 C CA . LEU A 1 80 ? 4.547 -19.391 -14.797 1 95.69 80 LEU A CA 1
ATOM 641 C C . LEU A 1 80 ? 5.969 -19.234 -15.328 1 95.69 80 LEU A C 1
ATOM 643 O O . LEU A 1 80 ? 6.781 -18.531 -14.734 1 95.69 80 LEU A O 1
ATOM 647 N N . ILE A 1 81 ? 6.246 -19.922 -16.422 1 96.94 81 ILE A N 1
ATOM 648 C CA . ILE A 1 81 ? 7.559 -19.781 -17.047 1 96.94 81 ILE A CA 1
ATOM 649 C C . ILE A 1 81 ? 7.762 -18.344 -17.516 1 96.94 81 ILE A C 1
ATOM 651 O O . ILE A 1 81 ? 8.82 -17.75 -17.281 1 96.94 81 ILE A O 1
ATOM 655 N N . GLU A 1 82 ? 6.742 -17.781 -18.062 1 97.38 82 GLU A N 1
ATOM 656 C CA . GLU A 1 82 ? 6.809 -16.391 -18.516 1 97.38 82 GLU A CA 1
ATOM 657 C C . GLU A 1 82 ? 6.949 -15.438 -17.344 1 97.38 82 GLU A C 1
ATOM 659 O O . GLU A 1 82 ? 7.66 -14.438 -17.422 1 97.38 82 GLU A O 1
ATOM 664 N N . PHE A 1 83 ? 6.281 -15.758 -16.281 1 97.5 83 PHE A N 1
ATOM 665 C CA . PHE A 1 83 ? 6.367 -14.93 -15.086 1 97.5 83 PHE A CA 1
ATOM 666 C C . PHE A 1 83 ? 7.77 -14.977 -14.492 1 97.5 83 PHE A C 1
ATOM 668 O O . PHE A 1 83 ? 8.297 -13.953 -14.047 1 97.5 83 PHE A O 1
ATOM 675 N N . ALA A 1 84 ? 8.367 -16.172 -14.539 1 97.56 84 ALA A N 1
ATOM 676 C CA . ALA A 1 84 ? 9.727 -16.328 -14.039 1 97.56 84 ALA A CA 1
ATOM 677 C C . ALA A 1 84 ? 10.719 -15.516 -14.875 1 97.56 84 ALA A C 1
ATOM 679 O O . ALA A 1 84 ? 11.625 -14.883 -14.336 1 97.56 84 ALA A O 1
ATOM 680 N N . LYS A 1 85 ? 10.523 -15.555 -16.141 1 97.81 85 LYS A N 1
ATOM 681 C CA . LYS A 1 85 ? 11.367 -14.758 -17.031 1 97.81 85 LYS A CA 1
ATOM 682 C C . LYS A 1 85 ? 11.227 -13.266 -16.734 1 97.81 85 LYS A C 1
ATOM 684 O O . LYS A 1 85 ? 12.219 -12.539 -16.734 1 97.81 85 LYS A O 1
ATOM 689 N N . TYR A 1 86 ? 10.023 -12.859 -16.531 1 97.44 86 TYR A N 1
ATOM 690 C CA . TYR A 1 86 ? 9.773 -11.461 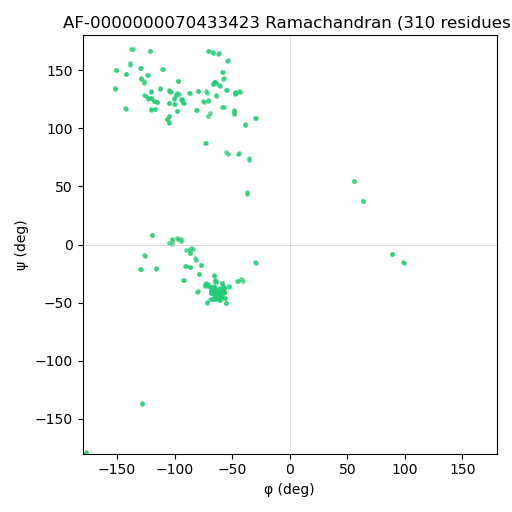-16.219 1 97.44 86 TYR A CA 1
ATOM 691 C C . TYR A 1 86 ? 10.453 -11.062 -14.922 1 97.44 86 TYR A C 1
ATOM 693 O O . TYR A 1 86 ? 11.117 -10.023 -14.852 1 97.44 86 TYR A O 1
ATOM 701 N N . LEU A 1 87 ? 10.328 -11.906 -13.922 1 97.25 87 LEU A N 1
ATOM 702 C CA . LEU A 1 87 ? 10.961 -11.672 -12.625 1 97.25 87 LEU A CA 1
ATOM 703 C C . LEU A 1 87 ? 12.469 -11.523 -12.781 1 97.25 87 LEU A C 1
ATOM 705 O O . LEU A 1 87 ? 13.07 -10.617 -12.203 1 97.25 87 LEU A O 1
ATOM 709 N N . ARG A 1 88 ? 13.023 -12.344 -13.617 1 96.56 88 ARG A N 1
ATOM 710 C CA . ARG A 1 88 ? 14.461 -12.305 -13.883 1 96.56 88 ARG A CA 1
ATOM 711 C C . ARG A 1 88 ? 14.844 -11.023 -14.617 1 96.56 88 ARG A C 1
ATOM 713 O O . ARG A 1 88 ? 15.875 -10.422 -14.32 1 96.56 88 ARG A O 1
ATOM 720 N N . SER A 1 89 ? 14.016 -10.648 -15.5 1 97.25 89 SER A N 1
ATOM 721 C CA . SER A 1 89 ? 14.305 -9.445 -16.266 1 97.25 89 SER A CA 1
ATOM 722 C C . SER A 1 89 ? 14.289 -8.203 -15.375 1 97.25 89 SER A C 1
ATOM 724 O O . SER A 1 89 ? 14.938 -7.203 -15.68 1 97.25 89 SER A O 1
ATOM 726 N N . MET A 1 90 ? 13.547 -8.273 -14.312 1 96.31 90 MET A N 1
ATOM 727 C CA . MET A 1 90 ? 13.477 -7.176 -13.352 1 96.31 90 MET A CA 1
ATOM 728 C C . MET A 1 90 ? 14.609 -7.266 -12.336 1 96.31 90 MET A C 1
ATOM 730 O O . MET A 1 90 ? 14.703 -6.441 -11.422 1 96.31 90 MET A O 1
ATOM 734 N N . LYS A 1 91 ? 15.422 -8.352 -12.445 1 95.69 91 LYS A N 1
ATOM 735 C CA . LYS A 1 91 ? 16.578 -8.578 -11.586 1 95.69 91 LYS A CA 1
ATOM 736 C C . LYS A 1 91 ? 16.172 -8.766 -10.133 1 95.69 91 LYS A C 1
ATOM 738 O O . LYS A 1 91 ? 16.812 -8.234 -9.219 1 95.69 91 LYS A O 1
ATOM 743 N N . LEU A 1 92 ? 15.078 -9.43 -9.945 1 97.06 92 LEU A N 1
ATOM 744 C CA . LEU A 1 92 ? 14.578 -9.734 -8.609 1 97.06 92 LEU A CA 1
ATOM 745 C C . LEU A 1 92 ? 14.828 -11.203 -8.266 1 97.06 92 LEU A C 1
ATOM 747 O O . LEU A 1 92 ? 14.602 -12.086 -9.086 1 97.06 92 LEU A O 1
ATOM 751 N N . GLU A 1 93 ? 15.359 -11.398 -7.07 1 97.25 93 GLU A N 1
ATOM 752 C CA . GLU A 1 93 ? 15.414 -12.758 -6.539 1 97.25 93 GLU A CA 1
ATOM 753 C C . GLU A 1 93 ? 14.039 -13.219 -6.062 1 97.25 93 GLU A C 1
ATOM 755 O O . GLU A 1 93 ? 13.383 -12.531 -5.277 1 97.25 93 GLU A O 1
ATOM 760 N N . GLY A 1 94 ? 13.625 -14.281 -6.598 1 97.75 94 GLY A N 1
ATOM 761 C CA . GLY A 1 94 ? 12.297 -14.688 -6.16 1 97.75 94 GLY A CA 1
ATOM 762 C C . GLY A 1 94 ? 11.852 -16 -6.766 1 97.75 94 GLY A C 1
ATOM 763 O O . GLY A 1 94 ? 12.648 -16.703 -7.395 1 97.75 94 GLY A O 1
ATOM 764 N N . THR A 1 95 ? 10.633 -16.391 -6.402 1 98.06 95 THR A N 1
ATOM 765 C CA . THR A 1 95 ? 9.945 -17.594 -6.82 1 98.06 95 THR A CA 1
ATOM 766 C C . THR A 1 95 ? 8.57 -17.281 -7.395 1 98.06 95 THR A C 1
ATOM 768 O O . THR A 1 95 ? 7.887 -16.375 -6.914 1 98.06 95 THR A O 1
ATOM 771 N N . VAL A 1 96 ? 8.25 -17.953 -8.43 1 97.94 96 VAL A N 1
ATOM 772 C CA . VAL A 1 96 ? 6.887 -17.891 -8.953 1 97.94 96 VAL A CA 1
ATOM 773 C C . VAL A 1 96 ? 6.07 -19.062 -8.438 1 97.94 96 VAL A C 1
ATOM 775 O O . VAL A 1 96 ? 6.527 -20.203 -8.469 1 97.94 96 VAL A O 1
ATOM 778 N N . LYS A 1 97 ? 4.91 -18.719 -7.918 1 96.31 97 LYS A N 1
ATOM 779 C CA . LYS A 1 97 ? 4.02 -19.734 -7.379 1 96.31 97 LYS A CA 1
ATOM 780 C C . LYS A 1 97 ? 2.607 -19.594 -7.941 1 96.31 97 LYS A C 1
ATOM 782 O O . LYS A 1 97 ? 2.146 -18.469 -8.188 1 96.31 97 LYS A O 1
ATOM 787 N N . SER A 1 98 ? 2.004 -20.719 -8.164 1 94.94 98 SER A N 1
ATOM 788 C CA . SER A 1 98 ? 0.57 -20.703 -8.43 1 94.94 98 SER A CA 1
ATOM 789 C C . SER A 1 98 ? -0.207 -21.344 -7.277 1 94.94 98 SER A C 1
ATOM 791 O O . SER A 1 98 ? 0.337 -22.156 -6.527 1 94.94 98 SER A O 1
ATOM 793 N N . THR A 1 99 ? -1.382 -20.891 -7.121 1 94.25 99 THR A N 1
ATOM 794 C CA . THR A 1 99 ? -2.309 -21.484 -6.16 1 94.25 99 THR A CA 1
ATOM 795 C C . THR A 1 99 ? -3.729 -21.5 -6.719 1 94.25 99 THR A C 1
ATOM 797 O O . THR A 1 99 ? -4.078 -20.672 -7.562 1 94.25 99 THR A O 1
ATOM 800 N N . HIS A 1 100 ? -4.453 -22.547 -6.332 1 90.88 100 HIS A N 1
ATOM 801 C CA . HIS A 1 100 ? -5.867 -22.641 -6.684 1 90.88 100 HIS A CA 1
ATOM 802 C C . HIS A 1 100 ? -6.754 -22.297 -5.492 1 90.88 100 HIS A C 1
ATOM 804 O O . HIS A 1 100 ? -6.488 -22.734 -4.371 1 90.88 100 HIS A O 1
ATOM 810 N N . ALA A 1 101 ? -7.695 -21.453 -5.754 1 91.94 101 ALA A N 1
ATOM 811 C CA . ALA A 1 101 ? -8.633 -21.062 -4.707 1 91.94 101 ALA A CA 1
ATOM 812 C C . ALA A 1 101 ? -9.992 -20.688 -5.297 1 91.94 101 ALA A C 1
ATOM 814 O O . ALA A 1 101 ? -10.086 -20.312 -6.461 1 91.94 101 ALA A O 1
ATOM 815 N N . GLN A 1 102 ? -11.047 -20.922 -4.504 1 89.81 102 GLN A N 1
ATOM 816 C CA . GLN A 1 102 ? -12.359 -20.453 -4.922 1 89.81 102 GLN A CA 1
ATOM 817 C C . GLN A 1 102 ? -12.359 -18.938 -5.137 1 89.81 102 GLN A C 1
ATOM 819 O O . GLN A 1 102 ? -12.938 -18.438 -6.109 1 89.81 102 GLN A O 1
ATOM 824 N N . LYS A 1 103 ? -11.648 -18.281 -4.254 1 92.38 103 LYS A N 1
ATOM 825 C CA . LYS A 1 103 ? -11.414 -16.844 -4.363 1 92.38 103 LYS A CA 1
ATOM 826 C C . LYS A 1 103 ? -9.922 -16.531 -4.461 1 92.38 103 LYS A C 1
ATOM 828 O O . LYS A 1 103 ? -9.18 -16.719 -3.494 1 92.38 103 LYS A O 1
ATOM 833 N N . PRO A 1 104 ? -9.555 -16 -5.516 1 95.38 104 PRO A N 1
ATOM 834 C CA . PRO A 1 104 ? -8.125 -15.766 -5.734 1 95.38 104 PRO A CA 1
ATOM 835 C C . PRO A 1 104 ? -7.465 -15.008 -4.586 1 95.38 104 PRO A C 1
ATOM 837 O O . PRO A 1 104 ? -6.324 -15.312 -4.223 1 95.38 104 PRO A O 1
ATOM 840 N N . GLY A 1 105 ? -8.148 -14.086 -4 1 97.25 105 GLY A N 1
ATOM 841 C CA . GLY A 1 105 ? -7.609 -13.352 -2.871 1 97.25 105 GLY A CA 1
ATOM 842 C C . GLY A 1 105 ? -7.191 -14.242 -1.718 1 97.25 105 GLY A C 1
ATOM 843 O O . GLY A 1 105 ? -6.172 -14 -1.073 1 97.25 105 GLY A O 1
ATOM 844 N N . GLU A 1 106 ? -7.969 -15.32 -1.499 1 97.25 106 GLU A N 1
ATOM 845 C CA . GLU A 1 106 ? -7.652 -16.266 -0.436 1 97.25 106 GLU A CA 1
ATOM 846 C C . GLU A 1 106 ? -6.348 -17 -0.725 1 97.25 106 GLU A C 1
ATOM 848 O O . GLU A 1 106 ? -5.547 -17.234 0.182 1 97.25 106 GLU A O 1
ATOM 853 N N . GLY A 1 107 ? -6.223 -17.344 -1.954 1 97.31 107 GLY A N 1
ATOM 854 C CA . GLY A 1 107 ? -4.988 -18 -2.355 1 97.31 107 GLY A CA 1
ATOM 855 C C . GLY A 1 107 ? -3.752 -17.156 -2.113 1 97.31 107 GLY A C 1
ATOM 856 O O . GLY A 1 107 ? -2.742 -17.656 -1.613 1 97.31 107 GLY A O 1
ATOM 857 N N . ILE A 1 108 ? -3.859 -15.891 -2.381 1 98.44 108 ILE A N 1
ATOM 858 C CA . ILE A 1 108 ? -2.754 -14.961 -2.189 1 98.44 108 ILE A CA 1
ATOM 859 C C . ILE A 1 108 ? -2.418 -14.859 -0.703 1 98.44 108 ILE A C 1
ATOM 861 O O . ILE A 1 108 ? -1.248 -14.922 -0.318 1 98.44 108 ILE A O 1
ATOM 865 N N . LEU A 1 109 ? -3.414 -14.773 0.111 1 98.44 109 LEU A N 1
ATOM 866 C CA . LEU A 1 109 ? -3.221 -14.625 1.55 1 98.44 109 LEU A CA 1
ATOM 867 C C . LEU A 1 109 ? -2.633 -15.898 2.154 1 98.44 109 LEU A C 1
ATOM 869 O O . LEU A 1 109 ? -1.81 -15.828 3.07 1 98.44 109 LEU A O 1
ATOM 873 N N . ASN A 1 110 ? -3.059 -17.031 1.636 1 98.12 110 ASN A N 1
ATOM 874 C CA . ASN A 1 110 ? -2.514 -18.297 2.121 1 98.12 110 ASN A CA 1
ATOM 875 C C . ASN A 1 110 ? -1.014 -18.391 1.855 1 98.12 110 ASN A C 1
ATOM 877 O O . ASN A 1 110 ? -0.25 -18.797 2.736 1 98.12 110 ASN A O 1
ATOM 881 N N . ILE A 1 111 ? -0.633 -17.984 0.706 1 98.25 111 ILE A N 1
ATOM 882 C CA . ILE A 1 111 ? 0.786 -18.031 0.371 1 98.25 111 ILE A CA 1
ATOM 883 C C . ILE A 1 111 ? 1.549 -17.016 1.217 1 98.25 111 ILE A C 1
ATOM 885 O O . ILE A 1 111 ? 2.639 -17.297 1.714 1 98.25 111 ILE A O 1
ATOM 889 N N . ALA A 1 112 ? 0.989 -15.852 1.383 1 98.44 112 ALA A N 1
ATOM 890 C CA . ALA A 1 112 ? 1.63 -14.836 2.211 1 98.44 112 ALA A CA 1
ATOM 891 C C . ALA A 1 112 ? 1.884 -15.352 3.623 1 98.44 112 ALA A C 1
ATOM 893 O O . ALA A 1 112 ? 2.951 -15.117 4.195 1 98.44 112 ALA A O 1
ATOM 894 N N . LYS A 1 113 ? 0.944 -16.047 4.148 1 98 113 LYS A N 1
ATOM 895 C CA . LYS A 1 113 ? 1.088 -16.641 5.473 1 98 113 LYS A CA 1
ATOM 896 C C . LYS A 1 113 ? 2.158 -17.734 5.469 1 98 113 LYS A C 1
ATOM 898 O O . LYS A 1 113 ? 3.021 -17.766 6.352 1 98 113 LYS A O 1
ATOM 903 N N . GLU A 1 114 ? 2.094 -18.578 4.492 1 98.06 114 GLU A N 1
ATOM 904 C CA . GLU A 1 114 ? 3.014 -19.703 4.367 1 98.06 114 GLU A CA 1
ATOM 905 C C . GLU A 1 114 ? 4.465 -19.234 4.336 1 98.06 114 GLU A C 1
ATOM 907 O O . GLU A 1 114 ? 5.336 -19.844 4.957 1 98.06 114 GLU A O 1
ATOM 912 N N . VAL A 1 115 ? 4.715 -18.125 3.691 1 98.06 115 VAL A N 1
ATOM 913 C CA . VAL A 1 115 ? 6.098 -17.719 3.471 1 98.06 115 VAL A CA 1
ATOM 914 C C . VAL A 1 115 ? 6.477 -16.609 4.453 1 98.06 115 VAL A C 1
ATOM 916 O O . VAL A 1 115 ? 7.543 -16 4.336 1 98.06 115 VAL A O 1
ATOM 919 N N . ASN A 1 116 ? 5.59 -16.25 5.375 1 97.88 116 ASN A N 1
ATOM 920 C CA . ASN A 1 116 ? 5.805 -15.188 6.348 1 97.88 116 ASN A CA 1
ATOM 921 C C . ASN A 1 116 ? 6.152 -13.867 5.66 1 97.88 116 ASN A C 1
ATOM 923 O O . ASN A 1 116 ? 7.148 -13.234 5.996 1 97.88 116 ASN A O 1
ATOM 927 N N . ALA A 1 117 ? 5.273 -13.469 4.746 1 98.31 117 ALA A N 1
ATOM 928 C CA . ALA A 1 117 ? 5.48 -12.234 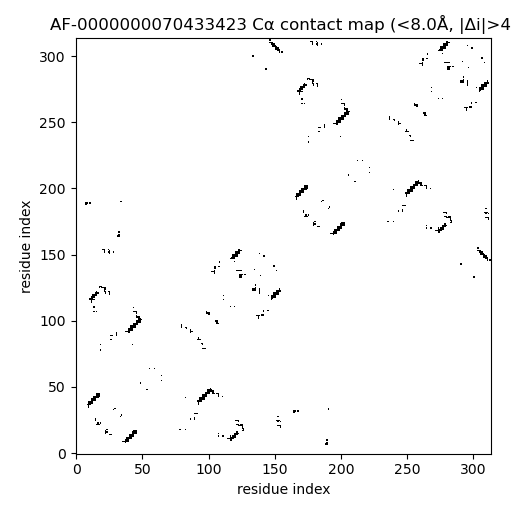4 1 98.31 117 ALA A CA 1
ATOM 929 C C . ALA A 1 117 ? 5.422 -11.023 4.926 1 98.31 117 ALA A C 1
ATOM 931 O O . ALA A 1 117 ? 4.578 -10.961 5.824 1 98.31 117 ALA A O 1
ATOM 932 N N . SER A 1 118 ? 6.324 -10.078 4.668 1 97.56 118 SER A N 1
ATOM 933 C CA . SER A 1 118 ? 6.301 -8.812 5.395 1 97.56 118 SER A CA 1
ATOM 934 C C . SER A 1 118 ? 5.441 -7.777 4.672 1 97.56 118 SER A C 1
ATOM 936 O O . SER A 1 1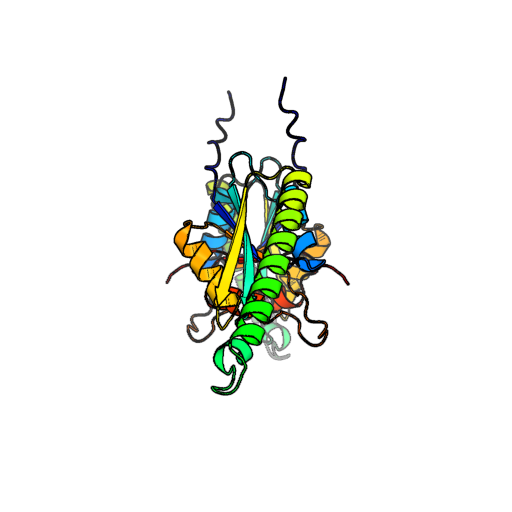18 ? 5.043 -6.773 5.27 1 97.56 118 SER A O 1
ATOM 938 N N . LEU A 1 119 ? 5.223 -8.07 3.418 1 98.31 119 LEU A N 1
ATOM 939 C CA . LEU A 1 119 ? 4.559 -7.125 2.529 1 98.31 119 LEU A CA 1
ATOM 940 C C . LEU A 1 119 ? 3.811 -7.852 1.417 1 98.31 119 LEU A C 1
ATOM 942 O O . LEU A 1 119 ? 4.328 -8.812 0.841 1 98.31 119 LEU A O 1
ATOM 946 N N . ILE A 1 120 ? 2.588 -7.434 1.174 1 98.88 120 ILE A N 1
ATOM 947 C CA . ILE A 1 120 ? 1.85 -7.891 0.002 1 98.88 120 ILE A CA 1
ATOM 948 C C . ILE A 1 120 ? 1.646 -6.727 -0.966 1 98.88 120 ILE A C 1
ATOM 950 O O . ILE A 1 120 ? 1.298 -5.617 -0.55 1 98.88 120 ILE A O 1
ATOM 954 N N . ILE A 1 121 ? 1.883 -6.945 -2.252 1 98.94 121 ILE A N 1
ATOM 955 C CA . ILE A 1 121 ? 1.72 -5.941 -3.299 1 98.94 121 ILE A CA 1
ATOM 956 C C . ILE A 1 121 ? 0.706 -6.434 -4.328 1 98.94 121 ILE A C 1
ATOM 958 O O . ILE A 1 121 ? 0.752 -7.59 -4.754 1 98.94 121 ILE A O 1
ATOM 962 N N . THR A 1 122 ? -0.234 -5.594 -4.684 1 98.44 122 THR A N 1
ATOM 963 C CA . THR A 1 122 ? -1.209 -5.879 -5.73 1 98.44 122 THR A CA 1
ATOM 964 C C . THR A 1 122 ? -1.281 -4.727 -6.727 1 98.44 122 THR A C 1
ATOM 966 O O . THR A 1 122 ? -0.933 -3.59 -6.398 1 98.44 122 THR A O 1
ATOM 969 N N . GLY A 1 123 ? -1.646 -5.074 -7.957 1 97.44 123 GLY A N 1
ATOM 970 C CA . GLY A 1 123 ? -2.217 -4.035 -8.797 1 97.44 123 GLY A CA 1
ATOM 971 C C . GLY A 1 123 ? -3.605 -3.607 -8.359 1 97.44 123 GLY A C 1
ATOM 972 O O . GLY A 1 123 ? -4.254 -4.301 -7.57 1 97.44 123 GLY A O 1
ATOM 973 N N . SER A 1 124 ? -4.039 -2.504 -8.898 1 95.25 124 SER A N 1
ATOM 974 C CA . SER A 1 124 ? -5.391 -2.057 -8.562 1 95.25 124 SER A CA 1
ATOM 975 C C . SER A 1 124 ? -6.441 -2.838 -9.344 1 95.25 124 SER A C 1
ATOM 977 O O . SER A 1 124 ? -7.598 -2.92 -8.93 1 95.25 124 SER A O 1
ATOM 979 N N . ARG A 1 125 ? -5.926 -3.312 -10.5 1 94.25 125 ARG A N 1
ATOM 980 C CA . ARG A 1 125 ? -6.762 -4.133 -11.367 1 94.25 125 ARG A CA 1
ATOM 981 C C . ARG A 1 125 ? -5.992 -5.34 -11.891 1 94.25 125 ARG A C 1
ATOM 983 O O . ARG A 1 125 ? -4.777 -5.445 -11.688 1 94.25 125 ARG A O 1
ATOM 990 N N . GLY A 1 126 ? -6.758 -6.219 -12.469 1 92.88 126 GLY A N 1
ATOM 991 C CA . GLY A 1 126 ? -6.195 -7.41 -13.086 1 92.88 126 GLY A CA 1
ATOM 992 C C . GLY A 1 126 ? -6.664 -7.625 -14.508 1 92.88 126 GLY A C 1
ATOM 993 O O . GLY A 1 126 ? -6.781 -6.672 -15.281 1 92.88 126 GLY A O 1
ATOM 994 N N . GLN A 1 127 ? -6.938 -8.828 -14.734 1 90.44 127 GLN A N 1
ATOM 995 C CA . GLN A 1 127 ? -7.285 -9.195 -16.109 1 90.44 127 GLN A CA 1
ATOM 996 C C . GLN A 1 127 ? -8.711 -8.766 -16.438 1 90.44 127 GLN A C 1
ATOM 998 O O . GLN A 1 127 ? -9.086 -8.711 -17.609 1 90.44 127 GLN A O 1
ATOM 1003 N N . SER A 1 128 ? -9.477 -8.492 -15.391 1 85.31 128 SER A N 1
ATOM 1004 C CA . SER A 1 128 ? -10.836 -8.031 -15.656 1 85.31 128 SER A CA 1
ATOM 1005 C C . SER A 1 128 ? -10.836 -6.684 -16.375 1 85.31 128 SER A C 1
ATOM 1007 O O . SER A 1 128 ? -10.031 -5.805 -16.062 1 85.31 128 SER A O 1
ATOM 1009 N N . LYS A 1 129 ? -11.727 -6.531 -17.344 1 79.06 129 LYS A N 1
ATOM 1010 C CA . LYS A 1 129 ? -11.805 -5.305 -18.125 1 79.06 129 LYS A CA 1
ATOM 1011 C C . LYS A 1 129 ? -12.836 -4.344 -17.547 1 79.06 129 LYS A C 1
ATOM 1013 O O . LYS A 1 129 ? -13.07 -3.264 -18.094 1 79.06 129 LYS A O 1
ATOM 1018 N N . LEU A 1 130 ? -13.328 -4.711 -16.531 1 81.56 130 LEU A N 1
ATOM 1019 C CA . LEU A 1 130 ? -14.344 -3.834 -15.961 1 81.56 130 LEU A CA 1
ATOM 1020 C C . LEU A 1 130 ? -13.711 -2.568 -15.398 1 81.56 130 LEU A C 1
ATOM 1022 O O . LEU A 1 130 ? -12.984 -2.625 -14.406 1 81.56 130 LEU A O 1
ATOM 1026 N N . ARG A 1 131 ? -14 -1.542 -16.062 1 79.56 131 ARG A N 1
ATOM 1027 C CA . ARG A 1 131 ? -13.336 -0.277 -15.758 1 79.56 131 ARG A CA 1
ATOM 1028 C C . ARG A 1 131 ? -14.086 0.487 -14.672 1 79.56 131 ARG A C 1
ATOM 1030 O O . ARG A 1 131 ? -13.57 1.473 -14.133 1 79.56 131 ARG A O 1
ATOM 1037 N N . ARG A 1 132 ? -15.328 0.002 -14.156 1 85.19 132 ARG A N 1
ATOM 1038 C CA . ARG A 1 132 ? -16.172 0.755 -13.234 1 85.19 132 ARG A CA 1
ATOM 1039 C C . ARG A 1 132 ? -15.688 0.599 -11.797 1 85.19 132 ARG A C 1
ATOM 1041 O O . ARG A 1 132 ? -16.156 1.29 -10.898 1 85.19 132 ARG A O 1
ATOM 1048 N N . THR A 1 133 ? -14.828 -0.327 -11.75 1 88.06 133 THR A N 1
ATOM 1049 C CA . THR A 1 133 ? -14.336 -0.571 -10.398 1 88.06 133 THR A CA 1
ATOM 1050 C C . THR A 1 133 ? -13.023 0.164 -10.156 1 88.06 133 THR A C 1
ATOM 1052 O O . THR A 1 133 ? -12.188 0.265 -11.055 1 88.06 133 THR A O 1
ATOM 1055 N N . PHE A 1 134 ? -12.852 0.715 -9 1 87 134 PHE A N 1
ATOM 1056 C CA . PHE A 1 134 ? -11.617 1.389 -8.609 1 87 134 PHE A CA 1
ATOM 1057 C C . PHE A 1 134 ? -10.555 0.378 -8.188 1 87 134 PHE A C 1
ATOM 1059 O O . PHE A 1 134 ? -9.375 0.528 -8.531 1 87 134 PHE A O 1
ATOM 1066 N N . LEU A 1 135 ? -11.062 -0.573 -7.5 1 93.62 135 LEU A N 1
ATOM 1067 C CA . LEU A 1 135 ? -10.203 -1.651 -7.016 1 93.62 135 LEU A CA 1
ATOM 1068 C C . LEU A 1 135 ? -10.758 -3.01 -7.434 1 93.62 135 LEU A C 1
ATOM 1070 O O . LEU A 1 135 ? -11.945 -3.279 -7.266 1 93.62 135 LEU A O 1
ATOM 1074 N N . GLY A 1 136 ? -9.953 -3.77 -8 1 94.5 136 GLY A N 1
ATOM 1075 C CA . GLY A 1 136 ? -10.375 -5.109 -8.383 1 94.5 136 GLY A CA 1
ATOM 1076 C C . GLY A 1 136 ? -10.766 -5.973 -7.199 1 94.5 136 GLY A C 1
ATOM 1077 O O . GLY A 1 136 ? -10.391 -5.684 -6.062 1 94.5 136 GLY A O 1
ATOM 1078 N N . SER A 1 137 ? -11.445 -7.031 -7.504 1 94.44 137 SER A N 1
ATOM 1079 C CA . SER A 1 137 ? -12 -7.906 -6.477 1 94.44 137 SER A CA 1
ATOM 1080 C C . SER A 1 137 ? -10.891 -8.57 -5.66 1 94.44 137 SER A C 1
ATOM 1082 O O . SER A 1 137 ? -11.008 -8.703 -4.441 1 94.44 137 SER A O 1
ATOM 1084 N N . VAL A 1 138 ? -9.828 -8.93 -6.285 1 95.75 138 VAL A N 1
ATOM 1085 C CA . VAL A 1 138 ? -8.734 -9.586 -5.586 1 95.75 138 VAL A CA 1
ATOM 1086 C C . VAL A 1 138 ? -8.016 -8.578 -4.688 1 95.75 138 VAL A C 1
ATOM 1088 O O . VAL A 1 138 ? -7.797 -8.844 -3.504 1 95.75 138 VAL A O 1
ATOM 1091 N N . SER A 1 139 ? -7.668 -7.469 -5.219 1 97.06 139 SER A N 1
ATOM 1092 C CA . SER A 1 139 ? -7.004 -6.438 -4.434 1 97.06 139 SER A CA 1
ATOM 1093 C C . SER A 1 139 ? -7.867 -5.992 -3.258 1 97.06 139 SER A C 1
ATOM 1095 O O . SER A 1 139 ? -7.367 -5.789 -2.15 1 97.06 139 SER A O 1
ATOM 1097 N N . ASP A 1 140 ? -9.102 -5.863 -3.531 1 95.75 140 ASP A N 1
ATOM 1098 C CA . ASP A 1 140 ? -10.039 -5.484 -2.479 1 95.75 140 ASP A CA 1
ATOM 1099 C C . ASP A 1 140 ? -10.062 -6.523 -1.359 1 95.75 140 ASP A C 1
ATOM 1101 O O . ASP A 1 140 ? -9.969 -6.176 -0.181 1 95.75 140 ASP A O 1
ATOM 1105 N N . TYR A 1 141 ? -10.141 -7.746 -1.757 1 96.62 141 TYR A N 1
ATOM 1106 C CA . TYR A 1 141 ? -10.148 -8.828 -0.778 1 96.62 141 TYR A CA 1
ATOM 1107 C C . TYR A 1 141 ? -8.859 -8.836 0.037 1 96.62 141 TYR A C 1
ATOM 1109 O O . TYR A 1 141 ? -8.898 -8.93 1.267 1 96.62 141 TYR A O 1
ATOM 1117 N N . VAL A 1 142 ? -7.781 -8.727 -0.555 1 97.81 142 VAL A N 1
ATOM 1118 C CA . VAL A 1 142 ? -6.48 -8.75 0.106 1 97.81 142 VAL A CA 1
ATOM 1119 C C . VAL A 1 142 ? -6.371 -7.562 1.062 1 97.81 142 VAL A C 1
ATOM 1121 O O . VAL A 1 142 ? -5.949 -7.723 2.211 1 97.81 142 VAL A O 1
ATOM 1124 N N . MET A 1 143 ? -6.789 -6.422 0.623 1 96.31 143 MET A N 1
ATOM 1125 C CA . MET A 1 143 ? -6.734 -5.223 1.451 1 96.31 143 MET A CA 1
ATOM 1126 C C . MET A 1 143 ? -7.531 -5.41 2.736 1 96.31 143 MET A C 1
ATOM 1128 O O . MET A 1 143 ? -7.113 -4.953 3.803 1 96.31 143 MET A O 1
ATOM 1132 N N . HIS A 1 144 ? -8.547 -6.125 2.668 1 94.81 144 HIS A N 1
ATOM 1133 C CA . HIS A 1 144 ? -9.461 -6.258 3.793 1 94.81 144 HIS A CA 1
ATOM 1134 C C . HIS A 1 144 ? -9.008 -7.359 4.746 1 94.81 144 HIS A C 1
ATOM 1136 O O . HIS A 1 144 ? -9.336 -7.328 5.938 1 94.81 144 HIS A O 1
ATOM 1142 N N . HIS A 1 145 ? -8.172 -8.242 4.262 1 96.19 145 HIS A N 1
ATOM 1143 C CA . HIS A 1 145 ? -7.992 -9.445 5.074 1 96.19 145 HIS A CA 1
ATOM 1144 C C . HIS A 1 145 ? -6.516 -9.688 5.375 1 96.19 145 HIS A C 1
ATOM 1146 O O . HIS A 1 145 ? -6.176 -10.562 6.168 1 96.19 145 HIS A O 1
ATOM 1152 N N . ALA A 1 146 ? -5.668 -8.961 4.758 1 96.81 146 ALA A N 1
ATOM 1153 C CA . ALA A 1 146 ? -4.234 -9.195 4.934 1 96.81 146 ALA A CA 1
ATOM 1154 C C . ALA A 1 146 ? -3.797 -8.859 6.355 1 96.81 146 ALA A C 1
ATOM 1156 O O . ALA A 1 146 ? -4.203 -7.832 6.914 1 96.81 146 ALA A O 1
ATOM 1157 N N . PRO A 1 147 ? -2.963 -9.656 6.949 1 94.38 147 PRO A N 1
ATOM 1158 C CA . PRO A 1 147 ? -2.441 -9.367 8.289 1 94.38 147 PRO A CA 1
ATOM 1159 C C . PRO A 1 147 ? -1.199 -8.484 8.258 1 94.38 147 PRO A C 1
ATOM 1161 O O . PRO A 1 147 ? -0.652 -8.148 9.312 1 94.38 147 PRO A O 1
ATOM 1164 N N . VAL A 1 148 ? -0.679 -8.234 7.094 1 97.12 148 VAL A N 1
ATOM 1165 C CA . VAL A 1 148 ? 0.511 -7.41 6.906 1 97.12 148 VAL A CA 1
ATOM 1166 C C . VAL A 1 148 ? 0.184 -6.227 5.992 1 97.12 148 VAL A C 1
ATOM 1168 O O . VAL A 1 148 ? -0.857 -6.215 5.332 1 97.12 148 VAL A O 1
ATOM 1171 N N . PRO A 1 149 ? 1.055 -5.227 5.922 1 98.31 149 PRO A N 1
ATOM 1172 C CA . PRO A 1 149 ? 0.81 -4.074 5.051 1 98.31 149 PRO A CA 1
ATOM 1173 C C . PRO A 1 149 ? 0.608 -4.473 3.59 1 98.31 149 PRO A C 1
ATOM 1175 O O . PRO A 1 149 ? 1.235 -5.418 3.111 1 98.31 149 PRO A O 1
ATOM 1178 N N . VAL A 1 150 ? -0.312 -3.746 2.928 1 98.75 150 VAL A N 1
ATOM 1179 C CA . VAL A 1 150 ? -0.63 -4.012 1.529 1 98.75 150 VAL A CA 1
ATOM 1180 C C . VAL A 1 150 ? -0.355 -2.768 0.69 1 98.75 150 VAL A C 1
ATOM 1182 O O . VAL A 1 150 ? -0.815 -1.673 1.023 1 98.75 150 VAL A O 1
ATOM 1185 N N . LEU A 1 151 ? 0.431 -2.943 -0.328 1 98.81 151 LEU A N 1
ATOM 1186 C CA . LEU A 1 151 ? 0.706 -1.9 -1.31 1 98.81 151 LEU A CA 1
ATOM 1187 C C . LEU A 1 151 ? -0.135 -2.102 -2.566 1 98.81 151 LEU A C 1
ATOM 1189 O O . LEU A 1 151 ? -0.077 -3.162 -3.193 1 98.81 151 LEU A O 1
ATOM 1193 N N . VAL A 1 152 ? -0.936 -1.125 -2.891 1 98.5 152 VAL A N 1
ATOM 1194 C CA . VAL A 1 152 ? -1.728 -1.151 -4.117 1 98.5 152 VAL A CA 1
ATOM 1195 C C . VAL A 1 152 ? -1.117 -0.205 -5.148 1 98.5 152 VAL A C 1
ATOM 1197 O O . VAL A 1 152 ? -0.983 0.995 -4.895 1 98.5 152 VAL A O 1
ATOM 1200 N N . CYS A 1 153 ? -0.765 -0.743 -6.27 1 98.12 153 CYS A N 1
ATOM 1201 C CA . CYS A 1 153 ? -0.127 0.024 -7.332 1 98.12 153 CYS A CA 1
ATOM 1202 C C . CYS A 1 153 ? -1.104 0.297 -8.469 1 98.12 153 CYS A C 1
ATOM 1204 O O . CYS A 1 153 ? -1.52 -0.626 -9.172 1 98.12 153 CYS A O 1
ATOM 1206 N N . ARG A 1 154 ? -1.436 1.505 -8.57 1 92.56 154 ARG A N 1
ATOM 1207 C CA . ARG A 1 154 ? -2.336 1.898 -9.648 1 92.56 154 ARG A CA 1
ATOM 1208 C C . ARG A 1 154 ? -1.552 2.359 -10.875 1 92.56 154 ARG A C 1
ATOM 1210 O O . ARG A 1 154 ? -0.643 3.184 -10.758 1 92.56 154 ARG A O 1
ATOM 1217 N N . LYS A 1 155 ? -1.835 1.718 -11.953 1 82.94 155 LYS A N 1
ATOM 1218 C CA . LYS A 1 155 ? -1.269 2.146 -13.234 1 82.94 155 LYS A CA 1
ATOM 1219 C C . LYS A 1 155 ? -2.201 3.119 -13.945 1 82.94 155 LYS A C 1
ATOM 1221 O O . LYS A 1 155 ? -3.414 2.906 -13.992 1 82.94 155 LYS A O 1
ATOM 1226 N N . GLU A 1 156 ? -1.709 4.316 -14.242 1 70.81 156 GLU A N 1
ATOM 1227 C CA . GLU A 1 156 ? -2.537 5.219 -15.031 1 70.81 156 GLU A CA 1
ATOM 1228 C C . GLU A 1 156 ? -2.902 4.594 -16.375 1 70.81 156 GLU A C 1
ATOM 1230 O O . GLU A 1 156 ? -2.084 3.906 -16.984 1 70.81 156 GLU A O 1
ATOM 1235 N N . ASN A 1 157 ? -4.23 4.383 -16.641 1 57.25 157 ASN A N 1
ATOM 1236 C CA . ASN A 1 157 ? -4.672 3.861 -17.922 1 57.25 157 ASN A CA 1
ATOM 1237 C C . ASN A 1 157 ? -4.281 4.789 -19.062 1 57.25 157 ASN A C 1
ATOM 1239 O O . ASN A 1 157 ? -4.211 6.008 -18.891 1 57.25 157 ASN A O 1
ATOM 1243 N N . MET B 1 1 ? 34.125 -8.5 -9.578 1 32.59 1 MET B N 1
ATOM 1244 C CA . MET B 1 1 ? 33.156 -7.863 -10.43 1 32.59 1 MET B CA 1
ATOM 1245 C C . MET B 1 1 ? 32.094 -7.152 -9.594 1 32.59 1 MET B C 1
ATOM 1247 O O . MET B 1 1 ? 31.422 -7.773 -8.758 1 32.59 1 MET B O 1
ATOM 1251 N N . THR B 1 2 ? 32.219 -5.934 -9.203 1 39.72 2 THR B N 1
ATOM 1252 C CA . THR B 1 2 ? 31.469 -5.078 -8.281 1 39.72 2 THR B CA 1
ATOM 1253 C C . THR B 1 2 ? 30 -5.016 -8.672 1 39.72 2 THR B C 1
ATOM 1255 O O . THR B 1 2 ? 29.656 -4.605 -9.781 1 39.72 2 THR B O 1
ATOM 1258 N N . GLU B 1 3 ? 29.219 -6.016 -8.336 1 43.66 3 GLU B N 1
ATOM 1259 C CA . GLU B 1 3 ? 27.797 -6.113 -8.664 1 43.66 3 GLU B CA 1
ATOM 1260 C C . GLU B 1 3 ? 27.125 -4.746 -8.633 1 43.66 3 GLU B C 1
ATOM 1262 O O . GLU B 1 3 ? 27.125 -4.074 -7.602 1 43.66 3 GLU B O 1
ATOM 1267 N N . SER B 1 4 ? 27.359 -3.916 -9.609 1 45.56 4 SER B N 1
ATOM 1268 C CA . SER B 1 4 ? 26.875 -2.574 -9.922 1 45.56 4 SER B CA 1
ATOM 1269 C C . SER B 1 4 ? 25.406 -2.416 -9.555 1 45.56 4 SER B C 1
ATOM 1271 O O . SER B 1 4 ? 24.516 -2.818 -10.32 1 45.56 4 SER B O 1
ATOM 1273 N N . SER B 1 5 ? 25 -2.871 -8.391 1 53.38 5 SER B N 1
ATOM 1274 C CA . SER B 1 5 ? 23.609 -2.613 -8 1 53.38 5 SER B CA 1
ATOM 1275 C C . SER B 1 5 ? 23.219 -1.171 -8.297 1 53.38 5 SER B C 1
ATOM 1277 O O . SER B 1 5 ? 23.891 -0.234 -7.875 1 53.38 5 SER B O 1
ATOM 1279 N N . GLU B 1 6 ? 22.922 -0.862 -9.547 1 57.66 6 GLU B N 1
ATOM 1280 C CA . GLU B 1 6 ? 22.469 0.492 -9.844 1 57.66 6 GLU B CA 1
ATOM 1281 C C . GLU B 1 6 ? 21.734 1.106 -8.656 1 57.66 6 GLU B C 1
ATOM 1283 O O . GLU B 1 6 ? 20.859 0.473 -8.07 1 57.66 6 GLU B O 1
ATOM 1288 N N . PRO B 1 7 ? 22.453 2.047 -8.102 1 62.06 7 PRO B N 1
ATOM 1289 C CA . PRO B 1 7 ? 21.906 2.684 -6.902 1 62.06 7 PRO B CA 1
ATOM 1290 C C . PRO B 1 7 ? 20.453 3.107 -7.07 1 62.06 7 PRO B C 1
ATOM 1292 O O . PRO B 1 7 ? 20.047 3.516 -8.156 1 62.06 7 PRO B O 1
ATOM 1295 N N . ARG B 1 8 ? 19.5 2.506 -6.375 1 76.19 8 ARG B N 1
ATOM 1296 C CA . ARG B 1 8 ? 18.109 2.977 -6.355 1 76.19 8 ARG B CA 1
ATOM 1297 C C . ARG B 1 8 ? 18.047 4.48 -6.102 1 76.19 8 ARG B C 1
ATOM 1299 O O . ARG B 1 8 ? 18.812 5.008 -5.289 1 76.19 8 ARG B O 1
ATOM 1306 N N . LEU B 1 9 ? 17.297 5.172 -6.969 1 84.44 9 LEU B N 1
ATOM 1307 C CA . LEU B 1 9 ? 17.141 6.617 -6.824 1 84.44 9 LEU B CA 1
ATOM 1308 C C . LEU B 1 9 ? 16.266 6.953 -5.629 1 84.44 9 LEU B C 1
ATOM 1310 O O . LEU B 1 9 ? 15.195 6.359 -5.453 1 84.44 9 LEU B O 1
ATOM 1314 N N . PRO B 1 10 ? 16.781 7.84 -4.836 1 91.38 10 PRO B N 1
ATOM 1315 C CA . PRO B 1 10 ? 15.953 8.258 -3.703 1 91.38 10 PRO B CA 1
ATOM 1316 C C . PRO B 1 10 ? 14.562 8.742 -4.129 1 91.38 10 PRO B C 1
ATOM 1318 O O . PRO B 1 10 ? 14.367 9.102 -5.293 1 91.38 10 PRO B O 1
ATOM 1321 N N . LYS B 1 11 ? 13.664 8.703 -3.188 1 96.62 11 LYS B N 1
ATOM 1322 C CA . LYS B 1 11 ? 12.273 9.062 -3.488 1 96.62 11 LYS B CA 1
ATOM 1323 C C . LYS B 1 11 ? 11.672 9.898 -2.365 1 96.62 11 LYS B C 1
ATOM 1325 O O . LYS B 1 11 ? 12.156 9.875 -1.232 1 96.62 11 LYS B O 1
ATOM 1330 N N . ASN B 1 12 ? 10.656 10.664 -2.754 1 98.5 12 ASN B N 1
ATOM 1331 C CA . ASN B 1 12 ? 9.805 11.32 -1.776 1 98.5 12 ASN B CA 1
ATOM 1332 C C . ASN B 1 12 ? 8.648 10.422 -1.339 1 98.5 12 ASN B C 1
ATOM 1334 O O . ASN B 1 12 ? 7.945 9.859 -2.178 1 98.5 12 ASN B O 1
ATOM 1338 N N . VAL B 1 13 ? 8.5 10.336 -0.042 1 98.75 13 VAL B N 1
ATOM 1339 C CA . VAL B 1 13 ? 7.449 9.5 0.532 1 98.75 13 VAL B CA 1
ATOM 1340 C C . VAL B 1 13 ? 6.547 10.344 1.427 1 98.75 13 VAL B C 1
ATOM 1342 O O . VAL B 1 13 ? 7.027 11.039 2.326 1 98.75 13 VAL B O 1
ATOM 1345 N N . VAL B 1 14 ? 5.285 10.266 1.121 1 98.88 14 VAL B N 1
ATOM 1346 C CA . VAL B 1 14 ? 4.316 10.938 1.984 1 98.88 14 VAL B CA 1
ATOM 1347 C C . VAL B 1 14 ? 3.664 9.922 2.918 1 98.88 14 VAL B C 1
ATOM 1349 O O . VAL B 1 14 ? 3.129 8.906 2.463 1 98.88 14 VAL B O 1
ATOM 1352 N N . ILE B 1 15 ? 3.73 10.195 4.184 1 98.88 15 ILE B N 1
ATOM 1353 C CA . ILE B 1 15 ? 3.055 9.375 5.184 1 98.88 15 ILE B CA 1
ATOM 1354 C C . ILE B 1 15 ? 1.995 10.211 5.898 1 98.88 15 ILE B C 1
ATOM 1356 O O . ILE B 1 15 ? 2.314 11.219 6.535 1 98.88 15 ILE B O 1
ATOM 1360 N N . ALA B 1 16 ? 0.715 9.789 5.734 1 98.75 16 ALA B N 1
ATOM 1361 C CA . ALA B 1 16 ? -0.354 10.414 6.512 1 98.75 16 ALA B CA 1
ATOM 1362 C C . ALA B 1 16 ? -0.178 10.148 8 1 98.75 16 ALA B C 1
ATOM 1364 O O . ALA B 1 16 ? -0.018 8.992 8.414 1 98.75 16 ALA B O 1
ATOM 1365 N N . PHE B 1 17 ? -0.213 11.234 8.797 1 98.25 17 PHE B N 1
ATOM 1366 C CA . PHE B 1 17 ? 0.168 11.062 10.195 1 98.25 17 PHE B CA 1
ATOM 1367 C C . PHE B 1 17 ? -0.698 11.93 11.102 1 98.25 17 PHE B C 1
ATOM 1369 O O . PHE B 1 17 ? -0.664 13.164 11.008 1 98.25 17 PHE B O 1
ATOM 1376 N N . ASP B 1 18 ? -1.441 11.312 11.953 1 95.69 18 ASP B N 1
ATOM 1377 C CA . ASP B 1 18 ? -2.322 12.055 12.844 1 95.69 18 ASP B CA 1
ATOM 1378 C C . ASP B 1 18 ? -1.969 11.789 14.305 1 95.69 18 ASP B C 1
ATOM 1380 O O . ASP B 1 18 ? -2.738 12.133 15.211 1 95.69 18 ASP B O 1
ATOM 1384 N N . GLY B 1 19 ? -0.815 11.062 14.547 1 95.88 19 GLY B N 1
ATOM 1385 C CA . GLY B 1 19 ? -0.341 10.789 15.891 1 95.88 19 GLY B CA 1
ATOM 1386 C C . GLY B 1 19 ? -0.917 9.516 16.484 1 95.88 19 GLY B C 1
ATOM 1387 O O . GLY B 1 19 ? -0.53 9.102 17.578 1 95.88 19 GLY B O 1
ATOM 1388 N N . SER B 1 20 ? -1.874 8.898 15.828 1 95.06 20 SER B N 1
ATOM 1389 C CA . SER B 1 20 ? -2.475 7.656 16.312 1 95.06 20 SER B CA 1
ATOM 1390 C C . SER B 1 20 ? -1.469 6.508 16.297 1 95.06 20 SER B C 1
ATOM 1392 O O . SER B 1 20 ? -0.416 6.613 15.664 1 95.06 20 SER B O 1
ATOM 1394 N N . GLU B 1 21 ? -1.743 5.43 16.953 1 94.75 21 GLU B N 1
ATOM 1395 C CA . GLU B 1 21 ? -0.889 4.246 16.969 1 94.75 21 GLU B CA 1
ATOM 1396 C C . GLU B 1 21 ? -0.779 3.621 15.586 1 94.75 21 GLU B C 1
ATOM 1398 O O . GLU B 1 21 ? 0.271 3.092 15.219 1 94.75 21 GLU B O 1
ATOM 1403 N N . HIS B 1 22 ? -1.838 3.74 14.836 1 95.94 22 HIS B N 1
ATOM 1404 C CA . HIS B 1 22 ? -1.805 3.219 13.469 1 95.94 22 HIS B CA 1
ATOM 1405 C C . HIS B 1 22 ? -0.848 4.02 12.594 1 95.94 22 HIS B C 1
ATOM 1407 O O . HIS B 1 22 ? -0.107 3.449 11.797 1 95.94 22 HIS B O 1
ATOM 1413 N N . ALA B 1 23 ? -0.888 5.348 12.797 1 97.12 23 ALA B N 1
ATOM 1414 C CA . ALA B 1 23 ? 0.029 6.203 12.047 1 97.12 23 ALA B CA 1
ATOM 1415 C C . ALA B 1 23 ? 1.478 5.941 12.445 1 97.12 23 ALA B C 1
ATOM 1417 O O . ALA B 1 23 ? 2.361 5.863 11.586 1 97.12 23 ALA B O 1
ATOM 1418 N N . LYS B 1 24 ? 1.673 5.785 13.719 1 97.31 24 LYS B N 1
ATOM 1419 C CA . LYS B 1 24 ? 3.014 5.492 14.211 1 97.31 24 LYS B CA 1
ATOM 1420 C C . LYS B 1 24 ? 3.52 4.156 13.68 1 97.31 24 LYS B C 1
ATOM 1422 O O . LYS B 1 24 ? 4.691 4.031 13.312 1 97.31 24 LYS B O 1
ATOM 1427 N N . HIS B 1 25 ? 2.658 3.207 13.648 1 97 25 HIS B N 1
ATOM 1428 C CA . HIS B 1 25 ? 3.014 1.905 13.094 1 97 25 HIS B CA 1
ATOM 1429 C C . HIS B 1 25 ? 3.426 2.021 11.633 1 97 25 HIS B C 1
ATOM 1431 O O . HIS B 1 25 ? 4.379 1.372 11.195 1 97 25 HIS B O 1
ATOM 1437 N N . ALA B 1 26 ? 2.73 2.838 10.891 1 98.31 26 ALA B N 1
ATOM 1438 C CA . ALA B 1 26 ? 3.049 3.039 9.484 1 98.31 26 ALA B CA 1
ATOM 1439 C C . ALA B 1 26 ? 4.453 3.613 9.312 1 98.31 26 ALA B C 1
ATOM 1441 O O . ALA B 1 26 ? 5.215 3.164 8.461 1 98.31 26 ALA B O 1
ATOM 1442 N N . VAL B 1 27 ? 4.82 4.566 10.141 1 98.19 27 VAL B N 1
ATOM 1443 C CA . VAL B 1 27 ? 6.148 5.164 10.094 1 98.19 27 VAL B CA 1
ATOM 1444 C C . VAL B 1 27 ? 7.203 4.117 10.445 1 98.19 27 VAL B C 1
ATOM 1446 O O . VAL B 1 27 ? 8.219 3.996 9.758 1 98.19 27 VAL B O 1
ATOM 1449 N N . LYS B 1 28 ? 6.941 3.41 11.469 1 97.12 28 LYS B N 1
ATOM 1450 C CA . LYS B 1 28 ? 7.887 2.389 11.906 1 97.12 28 LYS B CA 1
ATOM 1451 C C . LYS B 1 28 ? 8.094 1.327 10.828 1 97.12 28 LYS B C 1
ATOM 1453 O O . LYS B 1 28 ? 9.219 0.922 10.555 1 97.12 28 LYS B O 1
ATOM 1458 N N . PHE B 1 29 ? 7.02 0.853 10.281 1 96.88 29 PHE B N 1
ATOM 1459 C CA . PHE B 1 29 ? 7.113 -0.138 9.211 1 96.88 29 PHE B CA 1
ATOM 1460 C C . PHE B 1 29 ? 7.984 0.373 8.07 1 96.88 29 PHE B C 1
ATOM 1462 O O . PHE B 1 29 ? 8.867 -0.338 7.594 1 96.88 29 PHE B O 1
ATOM 1469 N N . TYR B 1 30 ? 7.656 1.64 7.617 1 97.5 30 TYR B N 1
ATOM 1470 C CA . TYR B 1 30 ? 8.453 2.219 6.543 1 97.5 30 TYR B CA 1
ATOM 1471 C C . TYR B 1 30 ? 9.93 2.26 6.922 1 97.5 30 TYR B C 1
ATOM 1473 O O . TYR B 1 30 ? 10.797 1.853 6.141 1 97.5 30 TYR B O 1
ATOM 1481 N N . ALA B 1 31 ? 10.219 2.703 8.109 1 96.56 31 ALA B N 1
ATOM 1482 C CA . ALA B 1 31 ? 11.594 2.867 8.578 1 96.56 31 ALA B CA 1
ATOM 1483 C C . ALA B 1 31 ? 12.336 1.535 8.578 1 96.56 31 ALA B C 1
ATOM 1485 O O . ALA B 1 31 ? 13.5 1.466 8.172 1 96.56 31 ALA B O 1
ATOM 1486 N N . GLU B 1 32 ? 11.641 0.524 8.914 1 94.88 32 GLU B N 1
ATOM 1487 C CA . GLU B 1 32 ? 12.297 -0.758 9.141 1 94.88 32 GLU B CA 1
ATOM 1488 C C . GLU B 1 32 ? 12.32 -1.599 7.863 1 94.88 32 GLU B C 1
ATOM 1490 O O . GLU B 1 32 ? 13.25 -2.377 7.648 1 94.88 32 GLU B O 1
ATOM 1495 N N . LYS B 1 33 ? 11.305 -1.404 7.047 1 95.44 33 LYS B N 1
ATOM 1496 C CA . LYS B 1 33 ? 11.141 -2.41 6 1 95.44 33 LYS B CA 1
ATOM 1497 C C . LYS B 1 33 ? 11.328 -1.799 4.613 1 95.44 33 LYS B C 1
ATOM 1499 O O . LYS B 1 33 ? 11.617 -2.512 3.65 1 95.44 33 LYS B O 1
ATOM 1504 N N . LEU B 1 34 ? 11.195 -0.468 4.496 1 95.81 34 LEU B N 1
ATOM 1505 C CA . LEU B 1 34 ? 11.094 0.057 3.139 1 95.81 34 LEU B CA 1
ATOM 1506 C C . LEU B 1 34 ? 12.07 1.207 2.924 1 95.81 34 LEU B C 1
ATOM 1508 O O . LEU B 1 34 ? 12.383 1.555 1.784 1 95.81 34 LEU B O 1
ATOM 1512 N N . HIS B 1 35 ? 12.508 1.834 3.973 1 95 35 HIS B N 1
ATOM 1513 C CA . HIS B 1 35 ? 13.352 3.025 3.891 1 95 35 HIS B CA 1
ATOM 1514 C C . HIS B 1 35 ? 14.656 2.732 3.162 1 95 35 HIS B C 1
ATOM 1516 O O . HIS B 1 35 ? 15.273 1.685 3.377 1 95 35 HIS B O 1
ATOM 1522 N N . MET B 1 36 ? 15.016 3.631 2.301 1 90.75 36 MET B N 1
ATOM 1523 C CA . MET B 1 36 ? 16.312 3.629 1.631 1 90.75 36 MET B CA 1
ATOM 1524 C C . MET B 1 36 ? 17.047 4.938 1.875 1 90.75 36 MET B C 1
ATOM 1526 O O . MET B 1 36 ? 16.438 6.004 1.937 1 90.75 36 MET B O 1
ATOM 1530 N N . PRO B 1 37 ? 18.359 4.781 1.957 1 89.31 37 PRO B N 1
ATOM 1531 C CA . PRO B 1 37 ? 19.125 6.016 2.135 1 89.31 37 PRO B CA 1
ATOM 1532 C C . PRO B 1 37 ? 18.828 7.055 1.054 1 89.31 37 PRO B C 1
ATOM 1534 O O . PRO B 1 37 ? 18.75 6.711 -0.129 1 89.31 37 PRO B O 1
ATOM 1537 N N . GLY B 1 38 ? 18.609 8.234 1.499 1 93.44 38 GLY B N 1
ATOM 1538 C CA . GLY B 1 38 ? 18.359 9.32 0.57 1 93.44 38 GLY B CA 1
ATOM 1539 C C . GLY B 1 38 ? 16.875 9.633 0.401 1 93.44 38 GLY B C 1
ATOM 1540 O O . GLY B 1 38 ? 16.516 10.688 -0.114 1 93.44 38 GLY B O 1
ATOM 1541 N N . ASP B 1 39 ? 16.016 8.734 0.817 1 96.88 39 ASP B N 1
ATOM 1542 C CA . ASP B 1 39 ? 14.586 9.031 0.798 1 96.88 39 ASP B CA 1
ATOM 1543 C C . ASP B 1 39 ? 14.266 10.266 1.633 1 96.88 39 ASP B C 1
ATOM 1545 O O . ASP B 1 39 ? 14.961 10.562 2.607 1 96.88 39 ASP B O 1
ATOM 1549 N N . HIS B 1 40 ? 13.289 10.953 1.219 1 98.5 40 HIS B N 1
ATOM 1550 C CA . HIS B 1 40 ? 12.766 12.062 2.014 1 98.5 40 HIS B CA 1
ATOM 1551 C C . HIS B 1 40 ? 11.312 11.805 2.416 1 98.5 40 HIS B C 1
ATOM 1553 O O . HIS B 1 40 ? 10.453 11.602 1.556 1 98.5 40 HIS B O 1
ATOM 1559 N N . VAL B 1 41 ? 11.094 11.844 3.705 1 98.62 41 VAL B N 1
ATOM 1560 C CA . VAL B 1 41 ? 9.766 11.555 4.227 1 98.62 41 VAL B CA 1
ATOM 1561 C C . VAL B 1 41 ? 9.031 12.859 4.527 1 98.62 41 VAL B C 1
ATOM 1563 O O . VAL B 1 41 ? 9.586 13.75 5.176 1 98.62 41 VAL B O 1
ATOM 1566 N N . PHE B 1 42 ? 7.867 12.945 4.008 1 98.75 42 PHE B N 1
ATOM 1567 C CA . PHE B 1 42 ? 6.938 14 4.406 1 98.75 42 PHE B CA 1
ATOM 1568 C C . PHE B 1 42 ? 5.844 13.438 5.312 1 98.75 42 PHE B C 1
ATOM 1570 O O . PHE B 1 42 ? 4.957 12.727 4.848 1 98.75 42 PHE B O 1
ATOM 1577 N N . LEU B 1 43 ? 5.977 13.734 6.566 1 98.5 43 LEU B N 1
ATOM 1578 C CA . LEU B 1 43 ? 4.898 13.43 7.496 1 98.5 43 LEU B CA 1
ATOM 1579 C C . LEU B 1 43 ? 3.807 14.492 7.438 1 98.5 43 LEU B C 1
ATOM 1581 O O . LEU B 1 43 ? 4.031 15.641 7.82 1 98.5 43 LEU B O 1
ATOM 1585 N N . VAL B 1 44 ? 2.629 14.062 7.008 1 98.44 44 VAL B N 1
ATOM 1586 C CA . VAL B 1 44 ? 1.604 15.055 6.715 1 98.44 44 VAL B CA 1
ATOM 1587 C C . VAL B 1 44 ? 0.431 14.891 7.68 1 98.44 44 VAL B C 1
ATOM 1589 O O . VAL B 1 44 ? -0.152 13.812 7.777 1 98.44 44 VAL B O 1
ATOM 1592 N N . TYR B 1 45 ? 0.171 15.945 8.352 1 97.56 45 TYR B N 1
ATOM 1593 C CA . TYR B 1 45 ? -0.979 16.047 9.25 1 97.56 45 TYR B CA 1
ATOM 1594 C C . TYR B 1 45 ? -2.062 16.938 8.648 1 97.56 45 TYR B C 1
ATOM 1596 O O . TYR B 1 45 ? -1.889 18.141 8.547 1 97.56 45 TYR B O 1
ATOM 1604 N N . SER B 1 46 ? -3.16 16.281 8.227 1 95.94 46 SER B N 1
ATOM 1605 C CA . SER B 1 46 ? -4.27 17.031 7.648 1 95.94 46 SER B CA 1
ATOM 1606 C C . SER B 1 46 ? -5.363 17.281 8.68 1 95.94 46 SER B C 1
ATOM 1608 O O . SER B 1 46 ? -6.02 16.344 9.133 1 95.94 46 SER B O 1
ATOM 1610 N N . VAL B 1 47 ? -5.582 18.484 9.016 1 90.5 47 VAL B N 1
ATOM 1611 C CA . VAL B 1 47 ? -6.562 18.906 10.008 1 90.5 47 VAL B CA 1
ATOM 1612 C C . VAL B 1 47 ? -7.879 19.266 9.32 1 90.5 47 VAL B C 1
ATOM 1614 O O . VAL B 1 47 ? -7.895 20.016 8.352 1 90.5 47 VAL B O 1
ATOM 1617 N N . GLU B 1 48 ? -8.883 18.609 9.812 1 85.81 48 GLU B N 1
ATOM 1618 C CA . GLU B 1 48 ? -10.195 18.906 9.25 1 85.81 48 GLU B CA 1
ATOM 1619 C C . GLU B 1 48 ? -10.68 20.297 9.664 1 85.81 48 GLU B C 1
ATOM 1621 O O . GLU B 1 48 ? -10.641 20.641 10.844 1 85.81 48 GLU B O 1
ATOM 1626 N N . VAL B 1 49 ? -11 21.125 8.758 1 78 49 VAL B N 1
ATOM 1627 C CA . VAL B 1 49 ? -11.516 22.453 9.023 1 78 49 VAL B CA 1
ATOM 1628 C C . VAL B 1 49 ? -12.953 22.359 9.523 1 78 49 VAL B C 1
ATOM 1630 O O . VAL B 1 49 ? -13.82 21.812 8.836 1 78 49 VAL B O 1
ATOM 1633 N N . SER B 1 50 ? -13.133 22.188 10.859 1 65.81 50 SER B N 1
ATOM 1634 C CA . SER B 1 50 ? -14.484 22.188 11.414 1 65.81 50 SER B CA 1
ATOM 1635 C C . SER B 1 50 ? -15.305 23.344 10.875 1 65.81 50 SER B C 1
ATOM 1637 O O . SER B 1 50 ? -14.758 24.406 10.57 1 65.81 50 SER B O 1
ATOM 1639 N N . ASP B 1 51 ? -16.547 22.969 10.398 1 53.78 51 ASP B N 1
ATOM 1640 C CA . ASP B 1 51 ? -17.547 23.969 10.039 1 53.78 51 ASP B CA 1
ATOM 1641 C C . ASP B 1 51 ? -17.562 25.109 11.055 1 53.78 51 ASP B C 1
ATOM 1643 O O . ASP B 1 51 ? -18 26.219 10.742 1 53.78 51 ASP B O 1
ATOM 1647 N N . VAL B 1 52 ? -17.25 24.703 12.195 1 52.81 52 VAL B N 1
ATOM 1648 C CA . VAL B 1 52 ? -17.484 25.719 13.219 1 52.81 52 VAL B CA 1
ATOM 1649 C C . VAL B 1 52 ? -16.688 26.984 12.891 1 52.81 52 VAL B C 1
ATOM 1651 O O . VAL B 1 52 ? -17.188 28.094 13.047 1 52.81 52 VAL B O 1
ATOM 1654 N N . ILE B 1 53 ? -15.453 26.75 12.445 1 54.91 53 ILE B N 1
ATOM 1655 C CA . ILE B 1 53 ? -14.734 27.969 12.102 1 54.91 53 ILE B CA 1
ATOM 1656 C C . ILE B 1 53 ? -15.43 28.656 10.93 1 54.91 53 ILE B C 1
ATOM 1658 O O . ILE B 1 53 ? -15.492 29.891 10.883 1 54.91 53 ILE B O 1
ATOM 1662 N N . GLN B 1 54 ? -16 27.688 10.141 1 53.81 54 GLN B N 1
ATOM 1663 C CA . GLN B 1 54 ? -16.703 28.281 9.008 1 53.81 54 GLN B CA 1
ATOM 1664 C C . GLN B 1 54 ? -18 28.953 9.445 1 53.81 54 GLN B C 1
ATOM 1666 O O . GLN B 1 54 ? -18.438 29.922 8.812 1 53.81 54 GLN B O 1
ATOM 1671 N N . GLN B 1 55 ? -18.625 28.312 10.516 1 53.84 55 GLN B N 1
ATOM 1672 C CA . GLN B 1 55 ? -19.922 28.859 10.922 1 53.84 55 GLN B CA 1
ATOM 1673 C C . GLN B 1 55 ? -19.766 29.812 12.102 1 53.84 55 GLN B C 1
ATOM 1675 O O . GLN B 1 55 ? -20.75 30.156 12.758 1 53.84 55 GLN B O 1
ATOM 1680 N N . ALA B 1 56 ? -18.594 30.109 12.539 1 55.22 56 ALA B N 1
ATOM 1681 C CA . ALA B 1 56 ? -18.578 31.062 13.641 1 55.22 56 ALA B CA 1
ATOM 1682 C C . ALA B 1 56 ? -19.641 32.156 13.43 1 55.22 56 ALA B C 1
ATOM 1684 O O . ALA B 1 56 ? -19.656 32.812 12.398 1 55.22 56 ALA B O 1
ATOM 1685 N N . PRO B 1 57 ? -20.719 32.031 14.148 1 53.88 57 PRO B N 1
ATOM 1686 C CA . PRO B 1 57 ? -21.781 33.031 13.984 1 53.88 57 PRO B CA 1
ATOM 1687 C C . PRO B 1 57 ? -21.266 34.469 13.922 1 53.88 57 PRO B C 1
ATOM 1689 O O . PRO B 1 57 ? -20.219 34.781 14.508 1 53.88 57 PRO B O 1
ATOM 1692 N N . PHE B 1 58 ? -21.734 35.188 12.953 1 58.19 58 PHE B N 1
ATOM 1693 C CA . PHE B 1 58 ? -21.688 36.656 12.914 1 58.19 58 PHE B CA 1
ATOM 1694 C C . PHE B 1 58 ? -21.734 37.219 14.32 1 58.19 58 PHE B C 1
ATOM 1696 O O . PHE B 1 58 ? -21.328 38.375 14.547 1 58.19 58 PHE B O 1
ATOM 1703 N N . SER B 1 59 ? -22.125 36.281 15.227 1 64.38 59 SER B N 1
ATOM 1704 C CA . SER B 1 59 ? -22.406 36.906 16.516 1 64.38 59 SER B CA 1
ATOM 1705 C C . SER B 1 59 ? -21.297 36.625 17.516 1 64.38 59 SER B C 1
ATOM 1707 O O . SER B 1 59 ? -21.375 37.062 18.672 1 64.38 59 SER B O 1
ATOM 1709 N N . MET B 1 60 ? -20.281 35.906 17.047 1 68.19 60 MET B N 1
ATOM 1710 C CA . MET B 1 60 ? -19.281 35.625 18.078 1 68.19 60 MET B CA 1
ATOM 1711 C C . MET B 1 60 ? -18.359 36.812 18.312 1 68.19 60 MET B C 1
ATOM 1713 O O . MET B 1 60 ? -18.047 37.531 17.375 1 68.19 60 MET B O 1
ATOM 1717 N N . ASP B 1 61 ? -18.234 37.062 19.5 1 78.69 61 ASP B N 1
ATOM 1718 C CA . ASP B 1 61 ? -17.266 38.094 19.891 1 78.69 61 ASP B CA 1
ATOM 1719 C C . ASP B 1 61 ? -15.922 37.875 19.203 1 78.69 61 ASP B C 1
ATOM 1721 O O . ASP B 1 61 ? -15.375 36.781 19.219 1 78.69 61 ASP B O 1
ATOM 1725 N N . PRO B 1 62 ? -15.508 38.75 18.391 1 81 62 PRO B N 1
ATOM 1726 C CA . PRO B 1 62 ? -14.258 38.656 17.641 1 81 62 PRO B CA 1
ATOM 1727 C C . PRO B 1 62 ? -13.07 38.219 18.5 1 81 62 PRO B C 1
ATOM 1729 O O . PRO B 1 62 ? -12.188 37.5 18.031 1 81 62 PRO B O 1
ATOM 1732 N N . GLU B 1 63 ? -13.141 38.594 19.703 1 84.62 63 GLU B N 1
ATOM 1733 C CA . GLU B 1 63 ? -12.039 38.25 20.594 1 84.62 63 GLU B CA 1
ATOM 1734 C C . GLU B 1 63 ? -12.062 36.75 20.953 1 84.62 63 GLU B C 1
ATOM 1736 O O . GLU B 1 63 ? -11.016 36.125 21.047 1 84.62 63 GLU B O 1
ATOM 1741 N N . VAL B 1 64 ? -13.188 36.25 21.078 1 81.19 64 VAL B N 1
ATOM 1742 C CA . VAL B 1 64 ? -13.344 34.844 21.422 1 81.19 64 VAL B CA 1
ATOM 1743 C C . VAL B 1 64 ? -12.938 33.969 20.219 1 81.19 64 VAL B C 1
ATOM 1745 O O . VAL B 1 64 ? -12.258 32.969 20.391 1 81.19 64 VAL B O 1
ATOM 1748 N N . PHE B 1 65 ? -13.211 34.469 19.125 1 80.5 65 PHE B N 1
ATOM 1749 C CA . PHE B 1 65 ? -12.852 33.75 17.906 1 80.5 65 PHE B CA 1
ATOM 1750 C C . P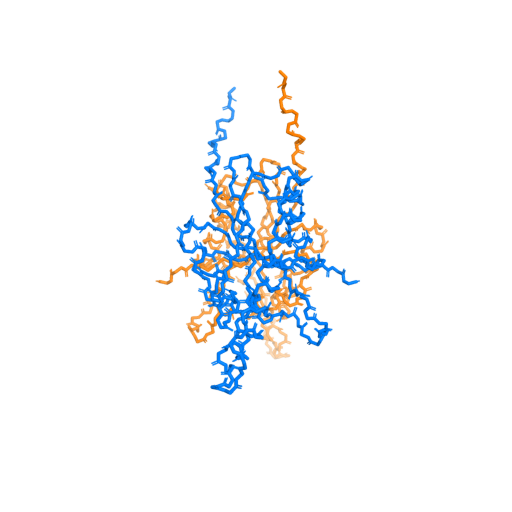HE B 1 65 ? -11.344 33.719 17.719 1 80.5 65 PHE B C 1
ATOM 1752 O O . PHE B 1 65 ? -10.766 32.688 17.406 1 80.5 65 PHE B O 1
ATOM 1759 N N . LYS B 1 66 ? -10.805 34.781 17.875 1 84.06 66 LYS B N 1
ATOM 1760 C CA . LYS B 1 66 ? -9.352 34.906 17.766 1 84.06 66 LYS B CA 1
ATOM 1761 C C . LYS B 1 66 ? -8.656 33.969 18.75 1 84.06 66 LYS B C 1
ATOM 1763 O O . LYS B 1 66 ? -7.664 33.312 18.406 1 84.06 66 LYS B O 1
ATOM 1768 N N . GLU B 1 67 ? -9.203 33.906 19.922 1 85.69 67 GLU B N 1
ATOM 1769 C CA . GLU B 1 67 ? -8.617 33.031 20.953 1 85.69 67 GLU B CA 1
ATOM 1770 C C . GLU B 1 67 ? -8.742 31.562 20.562 1 85.69 67 GLU B C 1
ATOM 1772 O O . GLU B 1 67 ? -7.82 30.781 20.781 1 85.69 67 GLU B O 1
ATOM 1777 N N . LEU B 1 68 ? -9.789 31.266 20.031 1 81.19 68 LEU B N 1
ATOM 1778 C CA . LEU B 1 68 ? -10.023 29.875 19.625 1 81.19 68 LEU B CA 1
ATOM 1779 C C . LEU B 1 68 ? -9.078 29.484 18.484 1 81.19 68 LEU B C 1
ATOM 1781 O O . LEU B 1 68 ? -8.508 28.391 18.516 1 81.19 68 LEU B O 1
ATOM 1785 N N . VAL B 1 69 ? -8.906 30.328 17.688 1 82.94 69 VAL B N 1
ATOM 1786 C CA . VAL B 1 69 ? -8.023 30.078 16.547 1 82.94 69 VAL B CA 1
ATOM 1787 C C . VAL B 1 69 ? -6.582 29.938 17.031 1 82.94 69 VAL B C 1
ATOM 1789 O O . VAL B 1 69 ? -5.867 29.031 16.609 1 82.94 69 VAL B O 1
ATOM 1792 N N . GLN B 1 70 ? -6.258 30.781 17.922 1 87.81 70 GLN B N 1
ATOM 1793 C CA . GLN B 1 70 ? -4.898 30.734 18.438 1 87.81 70 GLN B CA 1
ATOM 1794 C C . GLN B 1 70 ? -4.633 29.453 19.203 1 87.81 70 GLN B C 1
ATOM 1796 O O . GLN B 1 70 ? -3.543 28.875 19.125 1 87.81 70 GLN B O 1
ATOM 1801 N N . LYS B 1 71 ? -5.59 29.078 19.906 1 88.75 71 LYS B N 1
ATOM 1802 C CA . LYS B 1 71 ? -5.457 27.828 20.656 1 88.75 71 LYS B CA 1
ATOM 1803 C C . LYS B 1 71 ? -5.289 26.641 19.719 1 88.75 71 LYS B C 1
ATOM 1805 O O . LYS B 1 71 ? -4.48 25.75 19.984 1 88.75 71 LYS B O 1
ATOM 1810 N N . GLU B 1 72 ? -5.98 26.672 18.703 1 85.19 72 GLU B N 1
ATOM 1811 C CA . GLU B 1 72 ? -5.895 25.594 17.734 1 85.19 72 GLU B CA 1
ATOM 1812 C C . GLU B 1 72 ? -4.539 25.578 17.031 1 85.19 72 GLU B C 1
ATOM 1814 O O . GLU B 1 72 ? -3.941 24.531 16.844 1 85.19 72 GLU B O 1
ATOM 1819 N N . VAL B 1 73 ? -4.094 26.688 16.719 1 88.31 73 VAL B N 1
ATOM 1820 C CA . VAL B 1 73 ? -2.805 26.828 16.047 1 88.31 73 VAL B CA 1
ATOM 1821 C C . VAL B 1 73 ? -1.691 26.312 16.953 1 88.31 73 VAL B C 1
ATOM 1823 O O . VAL B 1 73 ? -0.81 25.578 16.516 1 88.31 73 VAL B O 1
ATOM 1826 N N . LYS B 1 74 ? -1.818 26.734 18.172 1 91.75 74 LYS B N 1
ATOM 1827 C CA . LYS B 1 74 ? -0.809 26.312 19.141 1 91.75 74 LYS B CA 1
ATOM 1828 C C . LYS B 1 74 ? -0.833 24.797 19.312 1 91.75 74 LYS B C 1
ATOM 1830 O O . LYS B 1 74 ? 0.22 24.156 19.375 1 91.75 74 LYS B O 1
ATOM 1835 N N . ARG B 1 75 ? -1.941 24.266 19.391 1 91.19 75 ARG B N 1
ATOM 1836 C CA . ARG B 1 75 ? -2.082 22.828 19.516 1 91.19 75 ARG B CA 1
ATOM 1837 C C . ARG B 1 75 ? -1.439 22.094 18.344 1 91.19 75 ARG B C 1
ATOM 1839 O O . ARG B 1 75 ? -0.679 21.141 18.531 1 91.19 75 ARG B O 1
ATOM 1846 N N . ILE B 1 76 ? -1.69 22.547 17.203 1 91.06 76 ILE B N 1
ATOM 1847 C CA . ILE B 1 76 ? -1.16 21.938 15.992 1 91.06 76 ILE B CA 1
ATOM 1848 C C . ILE B 1 76 ? 0.362 22.062 15.977 1 91.06 76 ILE B C 1
ATOM 1850 O O . ILE B 1 76 ? 1.065 21.109 15.633 1 91.06 76 ILE B O 1
ATOM 1854 N N . GLN B 1 77 ? 0.842 23.203 16.359 1 93.75 77 GLN B N 1
ATOM 1855 C CA . GLN B 1 77 ? 2.283 23.422 16.406 1 93.75 77 GLN B CA 1
ATOM 1856 C C . GLN B 1 77 ? 2.957 22.453 17.375 1 93.75 77 GLN B C 1
ATOM 1858 O O . GLN B 1 77 ? 4.012 21.891 17.062 1 93.75 77 GLN B O 1
ATOM 1863 N N . GLU B 1 78 ? 2.338 22.297 18.469 1 95.25 78 GLU B N 1
ATOM 1864 C CA . GLU B 1 78 ? 2.873 21.359 19.453 1 95.25 78 GLU B CA 1
ATOM 1865 C C . GLU B 1 78 ? 2.865 19.922 18.922 1 95.25 78 GLU B C 1
ATOM 1867 O O . GLU B 1 78 ? 3.816 19.172 19.141 1 95.25 78 GLU B O 1
ATOM 1872 N N . GLU B 1 79 ? 1.838 19.578 18.281 1 94.5 79 GLU B N 1
ATOM 1873 C CA . GLU B 1 79 ? 1.758 18.25 17.672 1 94.5 79 GLU B CA 1
ATOM 1874 C C . GLU B 1 79 ? 2.85 18.047 16.625 1 94.5 79 GLU B C 1
ATOM 1876 O O . GLU B 1 79 ? 3.506 17.016 16.594 1 94.5 79 GLU B O 1
ATOM 1881 N N . LEU B 1 80 ? 3.082 19.047 15.828 1 95.69 80 LEU B N 1
ATOM 1882 C CA . LEU B 1 80 ? 4.074 18.938 14.766 1 95.69 80 LEU B CA 1
ATOM 1883 C C . LEU B 1 80 ? 5.477 18.781 15.344 1 95.69 80 LEU B C 1
ATOM 1885 O O . LEU B 1 80 ? 6.305 18.062 14.781 1 95.69 80 LEU B O 1
ATOM 1889 N N . ILE B 1 81 ? 5.719 19.453 16.453 1 96.94 81 ILE B N 1
ATOM 1890 C CA . ILE B 1 81 ? 7.008 19.328 17.109 1 96.94 81 ILE B CA 1
ATOM 1891 C C . ILE B 1 81 ? 7.191 17.875 17.578 1 96.94 81 ILE B C 1
ATOM 1893 O O . ILE B 1 81 ? 8.258 17.297 17.391 1 96.94 81 ILE B O 1
ATOM 1897 N N . GLU B 1 82 ? 6.148 17.328 18.109 1 97.38 82 GLU B N 1
ATOM 1898 C CA . GLU B 1 82 ? 6.195 15.938 18.562 1 97.38 82 GLU B CA 1
ATOM 1899 C C . GLU B 1 82 ? 6.379 14.984 17.375 1 97.38 82 GLU B C 1
ATOM 1901 O O . GLU B 1 82 ? 7.09 13.984 17.484 1 97.38 82 GLU B O 1
ATOM 1906 N N . PHE B 1 83 ? 5.754 15.305 16.312 1 97.5 83 PHE B N 1
ATOM 1907 C CA . PHE B 1 83 ? 5.879 14.477 15.117 1 97.5 83 PHE B CA 1
ATOM 1908 C C . PHE B 1 83 ? 7.301 14.516 14.57 1 97.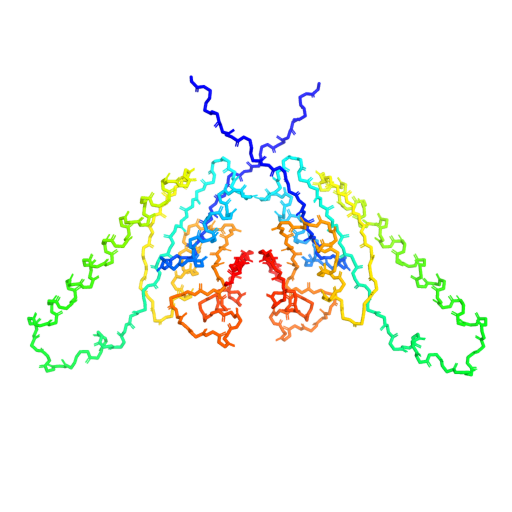5 83 PHE B C 1
ATOM 1910 O O . PHE B 1 83 ? 7.84 13.5 14.133 1 97.5 83 PHE B O 1
ATOM 1917 N N . ALA B 1 84 ? 7.891 15.711 14.633 1 97.56 84 ALA B N 1
ATOM 1918 C CA . ALA B 1 84 ? 9.273 15.867 14.18 1 97.56 84 ALA B CA 1
ATOM 1919 C C . ALA B 1 84 ? 10.227 15.062 15.055 1 97.56 84 ALA B C 1
ATOM 1921 O O . ALA B 1 84 ? 11.156 14.422 14.547 1 97.56 84 ALA B O 1
ATOM 1922 N N . LYS B 1 85 ? 9.992 15.094 16.312 1 97.81 85 LYS B N 1
ATOM 1923 C CA . LYS B 1 85 ? 10.805 14.297 17.234 1 97.81 85 LYS B CA 1
ATOM 1924 C C . LYS B 1 85 ? 10.672 12.805 16.922 1 97.81 85 LYS B C 1
ATOM 1926 O O . LYS B 1 85 ? 11.664 12.07 16.953 1 97.81 85 LYS B O 1
ATOM 1931 N N . TYR B 1 86 ? 9.477 12.406 16.672 1 97.44 86 TYR B N 1
ATOM 1932 C CA . TYR B 1 86 ? 9.234 11 16.359 1 97.44 86 TYR B CA 1
ATOM 1933 C C . TYR B 1 86 ? 9.961 10.609 15.078 1 97.44 86 TYR B C 1
ATOM 1935 O O . TYR B 1 86 ? 10.625 9.57 15.023 1 97.44 86 TYR B O 1
ATOM 1943 N N . LEU B 1 87 ? 9.867 11.453 14.078 1 97.31 87 LEU B N 1
ATOM 1944 C CA . LEU B 1 87 ? 10.539 11.227 12.805 1 97.31 87 LEU B CA 1
ATOM 1945 C C . LEU B 1 87 ? 12.047 11.07 13.008 1 97.31 87 LEU B C 1
ATOM 1947 O O . LEU B 1 87 ? 12.664 10.164 12.453 1 97.31 87 LEU B O 1
ATOM 1951 N N . ARG B 1 88 ? 12.57 11.891 13.875 1 96.62 88 ARG B N 1
ATOM 1952 C CA . ARG B 1 88 ? 13.992 11.852 14.188 1 96.62 88 ARG B CA 1
ATOM 1953 C C . ARG B 1 88 ? 14.359 10.57 14.93 1 96.62 88 ARG B C 1
ATOM 1955 O O . ARG B 1 88 ? 15.398 9.961 14.672 1 96.62 88 ARG B O 1
ATOM 1962 N N . SER B 1 89 ? 13.492 10.203 15.781 1 97.19 89 SER B N 1
ATOM 1963 C CA . SER B 1 89 ? 13.75 8.992 16.547 1 97.19 89 SER B CA 1
ATOM 1964 C C . SER B 1 89 ? 13.766 7.754 15.664 1 97.19 89 SER B C 1
ATOM 1966 O O . SER B 1 89 ? 14.398 6.75 16 1 97.19 89 SER B O 1
ATOM 1968 N N . MET B 1 90 ? 13.055 7.82 14.586 1 96.31 90 MET B N 1
ATOM 1969 C CA . MET B 1 90 ? 13.016 6.723 13.617 1 96.31 90 MET B CA 1
ATOM 1970 C C . MET B 1 90 ? 14.188 6.812 12.648 1 96.31 90 MET B C 1
ATOM 1972 O O . MET B 1 90 ? 14.305 5.988 11.734 1 96.31 90 MET B O 1
ATOM 1976 N N . LYS B 1 91 ? 15.008 7.902 12.789 1 95.62 91 LYS B N 1
ATOM 1977 C CA . LYS B 1 91 ? 16.203 8.133 11.977 1 95.62 91 LYS B CA 1
ATOM 1978 C C . LYS B 1 91 ? 15.828 8.32 10.5 1 95.62 91 LYS B C 1
ATOM 1980 O O . LYS B 1 91 ? 16.516 7.789 9.617 1 95.62 91 LYS B O 1
ATOM 1985 N N . LEU B 1 92 ? 14.75 8.969 10.289 1 97.06 92 LEU B N 1
ATOM 1986 C CA . LEU B 1 92 ? 14.305 9.273 8.938 1 97.06 92 LEU B CA 1
ATOM 1987 C C . LEU B 1 92 ? 14.555 10.734 8.594 1 97.06 92 LEU B C 1
ATOM 1989 O O . LEU B 1 92 ? 14.297 11.625 9.406 1 97.06 92 LEU B O 1
ATOM 1993 N N . GLU B 1 93 ? 15.133 10.938 7.418 1 97.25 93 GLU B N 1
ATOM 1994 C CA . GLU B 1 93 ? 15.203 12.289 6.887 1 97.25 93 GLU B CA 1
ATOM 1995 C C . GLU B 1 93 ? 13.852 12.758 6.359 1 97.25 93 GLU B C 1
ATOM 1997 O O . GLU B 1 93 ? 13.227 12.07 5.555 1 97.25 93 GLU B O 1
ATOM 2002 N N . GLY B 1 94 ? 13.414 13.82 6.879 1 97.81 94 GLY B N 1
ATOM 2003 C CA . GLY B 1 94 ? 12.109 14.234 6.391 1 97.81 94 GLY B CA 1
ATOM 2004 C C . GLY B 1 94 ? 11.641 15.547 6.984 1 97.81 94 GLY B C 1
ATOM 2005 O O . GLY B 1 94 ? 12.414 16.25 7.633 1 97.81 94 GLY B O 1
ATOM 2006 N N . THR B 1 95 ? 10.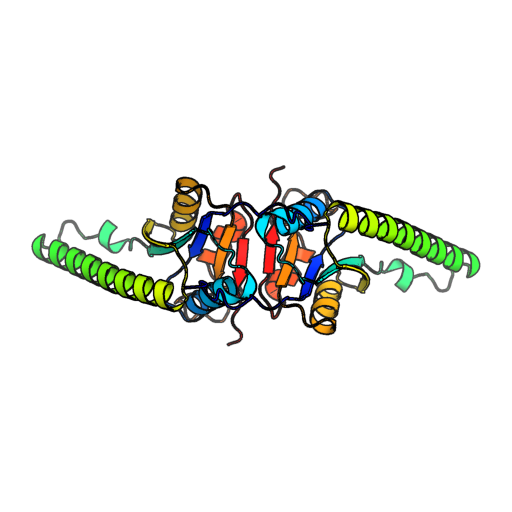438 15.93 6.582 1 98.06 95 THR B N 1
ATOM 2007 C CA . THR B 1 95 ? 9.742 17.141 6.98 1 98.06 95 THR B CA 1
ATOM 2008 C C . THR B 1 95 ? 8.344 16.812 7.512 1 98.06 95 THR B C 1
ATOM 2010 O O . THR B 1 95 ? 7.688 15.898 7.012 1 98.06 95 THR B O 1
ATOM 2013 N N . VAL B 1 96 ? 7.98 17.516 8.531 1 98 96 VAL B N 1
ATOM 2014 C CA . VAL B 1 96 ? 6.605 17.438 9.008 1 98 96 VAL B CA 1
ATOM 2015 C C . VAL B 1 96 ? 5.805 18.609 8.461 1 98 96 VAL B C 1
ATOM 2017 O O . VAL B 1 96 ? 6.262 19.766 8.508 1 98 96 VAL B O 1
ATOM 2020 N N . LYS B 1 97 ? 4.668 18.266 7.898 1 96.44 97 LYS B N 1
ATOM 2021 C CA . LYS B 1 97 ? 3.795 19.281 7.324 1 96.44 97 LYS B CA 1
ATOM 2022 C C . LYS B 1 97 ? 2.367 19.141 7.84 1 96.44 97 LYS B C 1
ATOM 2024 O O . LYS B 1 97 ? 1.896 18.031 8.07 1 96.44 97 LYS B O 1
ATOM 2029 N N . SER B 1 98 ? 1.759 20.266 8.047 1 94.94 98 SER B N 1
ATOM 2030 C CA . SER B 1 98 ? 0.316 20.266 8.266 1 94.94 98 SER B CA 1
ATOM 2031 C C . SER B 1 98 ? -0.424 20.891 7.094 1 94.94 98 SER B C 1
ATOM 2033 O O . SER B 1 98 ? 0.145 21.703 6.355 1 94.94 98 SER B O 1
ATOM 2035 N N . THR B 1 99 ? -1.604 20.453 6.902 1 94.38 99 THR B N 1
ATOM 2036 C CA . THR B 1 99 ? -2.502 21.047 5.918 1 94.38 99 THR B CA 1
ATOM 2037 C C . THR B 1 99 ? -3.938 21.062 6.434 1 94.38 99 THR B C 1
ATOM 2039 O O . THR B 1 99 ? -4.312 20.234 7.266 1 94.38 99 THR B O 1
ATOM 2042 N N . HIS B 1 100 ? -4.645 22.109 6.02 1 91 100 HIS B N 1
ATOM 2043 C CA . HIS B 1 100 ? -6.066 22.203 6.328 1 91 100 HIS B CA 1
ATOM 2044 C C . HIS B 1 100 ? -6.918 21.875 5.109 1 91 100 HIS B C 1
ATOM 2046 O O . HIS B 1 100 ? -6.621 22.312 3.998 1 91 100 HIS B O 1
ATOM 2052 N N . ALA B 1 101 ? -7.871 21.031 5.344 1 92 101 ALA B N 1
ATOM 2053 C CA . ALA B 1 101 ? -8.773 20.625 4.262 1 92 101 ALA B CA 1
ATOM 2054 C C . ALA B 1 101 ? -10.148 20.266 4.801 1 92 101 ALA B C 1
ATOM 2056 O O . ALA B 1 101 ? -10.281 19.859 5.961 1 92 101 ALA B O 1
ATOM 2057 N N . GLN B 1 102 ? -11.18 20.484 3.975 1 89.88 102 GLN B N 1
ATOM 2058 C CA . GLN B 1 102 ? -12.508 20.016 4.34 1 89.88 102 GLN B CA 1
ATOM 2059 C C . GLN B 1 102 ? -12.516 18.5 4.539 1 89.88 102 GLN B C 1
ATOM 2061 O O . GLN B 1 102 ? -13.125 18 5.484 1 89.88 102 GLN B O 1
ATOM 2066 N N . LYS B 1 103 ? -11.773 17.859 3.674 1 92.38 103 LYS B N 1
ATOM 2067 C CA . LYS B 1 103 ? -11.547 16.406 3.771 1 92.38 103 LYS B CA 1
ATOM 2068 C C . LYS B 1 103 ? -10.055 16.094 3.924 1 92.38 103 LYS B C 1
ATOM 2070 O O . LYS B 1 103 ? -9.281 16.281 2.98 1 92.38 103 LYS B O 1
ATOM 2075 N N . PRO B 1 104 ? -9.719 15.57 4.996 1 95.38 104 PRO B N 1
ATOM 2076 C CA . PRO B 1 104 ? -8.297 15.344 5.266 1 95.38 104 PRO B CA 1
ATOM 2077 C C . PRO B 1 104 ? -7.594 14.586 4.145 1 95.38 104 PRO B C 1
ATOM 2079 O O . PRO B 1 104 ? -6.441 14.883 3.824 1 95.38 104 PRO B O 1
ATOM 2082 N N . GLY B 1 105 ? -8.273 13.664 3.531 1 97.25 105 GLY B N 1
ATOM 2083 C CA . GLY B 1 105 ? -7.688 12.93 2.422 1 97.25 105 GLY B CA 1
ATOM 2084 C C . GLY B 1 105 ? -7.23 13.82 1.285 1 97.25 105 GLY B C 1
ATOM 2085 O O . GLY B 1 105 ? -6.188 13.57 0.675 1 97.25 105 GLY B O 1
ATOM 2086 N N . GLU B 1 106 ? -7.992 14.898 1.044 1 97.25 106 GLU B N 1
ATOM 2087 C CA . GLU B 1 106 ? -7.637 15.844 -0.007 1 97.25 106 GLU B CA 1
ATOM 2088 C C . GLU B 1 106 ? -6.34 16.578 0.327 1 97.25 106 GLU B C 1
ATOM 2090 O O . GLU B 1 106 ? -5.508 16.812 -0.552 1 97.25 106 GLU B O 1
ATOM 2095 N N . GLY B 1 107 ? -6.242 16.922 1.561 1 97.31 107 GLY B N 1
ATOM 2096 C CA . GLY B 1 107 ? -5.023 17.578 2.006 1 97.31 107 GLY B CA 1
ATOM 2097 C C . GLY B 1 107 ? -3.781 16.719 1.806 1 97.31 107 GLY B C 1
ATOM 2098 O O . GLY B 1 107 ? -2.752 17.219 1.341 1 97.31 107 GLY B O 1
ATOM 2099 N N . ILE B 1 108 ? -3.9 15.453 2.062 1 98.44 108 ILE B N 1
ATOM 2100 C CA . ILE B 1 108 ? -2.791 14.516 1.908 1 98.44 108 ILE B CA 1
ATOM 2101 C C . ILE B 1 108 ? -2.404 14.414 0.435 1 98.44 108 ILE B C 1
ATOM 2103 O O . ILE B 1 108 ? -1.221 14.477 0.091 1 98.44 108 ILE B O 1
ATOM 2107 N N . LEU B 1 109 ? -3.379 14.344 -0.413 1 98.44 109 LEU B N 1
ATOM 2108 C CA . LEU B 1 109 ? -3.137 14.195 -1.844 1 98.44 109 LEU B CA 1
ATOM 2109 C C . LEU B 1 109 ? -2.521 15.461 -2.426 1 98.44 109 LEU B C 1
ATOM 2111 O O . LEU B 1 109 ? -1.665 15.391 -3.311 1 98.44 109 LEU B O 1
ATOM 2115 N N . ASN B 1 110 ? -2.959 16.594 -1.928 1 98.12 110 ASN B N 1
ATOM 2116 C CA . ASN B 1 110 ? -2.396 17.859 -2.393 1 98.12 110 ASN B CA 1
ATOM 2117 C C . ASN B 1 110 ? -0.908 17.953 -2.074 1 98.12 110 ASN B C 1
ATOM 2119 O O . ASN B 1 110 ? -0.112 18.359 -2.926 1 98.12 110 ASN B O 1
ATOM 2123 N N . ILE B 1 111 ? -0.57 17.547 -0.911 1 98.25 111 ILE B N 1
ATOM 2124 C CA . ILE B 1 111 ? 0.836 17.594 -0.526 1 98.25 111 ILE B CA 1
ATOM 2125 C C . ILE B 1 111 ? 1.627 16.578 -1.344 1 98.25 111 ILE B C 1
ATOM 2127 O O . ILE B 1 111 ? 2.734 16.859 -1.802 1 98.25 111 ILE B O 1
ATOM 2131 N N . ALA B 1 112 ? 1.068 15.414 -1.534 1 98.44 112 ALA B N 1
ATOM 2132 C CA . ALA B 1 112 ? 1.737 14.398 -2.338 1 98.44 112 ALA B CA 1
ATOM 2133 C C . ALA B 1 112 ? 2.041 14.914 -3.74 1 98.44 112 ALA B C 1
ATOM 2135 O O . ALA B 1 112 ? 3.127 14.68 -4.273 1 98.44 112 ALA B O 1
ATOM 2136 N N . LYS B 1 113 ? 1.123 15.617 -4.297 1 98 113 LYS B N 1
ATOM 2137 C CA . LYS B 1 113 ? 1.314 16.219 -5.613 1 98 113 LYS B CA 1
ATOM 2138 C C . LYS B 1 113 ? 2.387 17.297 -5.574 1 98 113 LYS B C 1
ATOM 2140 O O . LYS B 1 113 ? 3.279 17.328 -6.426 1 98 113 LYS B O 1
ATOM 2145 N N . GLU B 1 114 ? 2.289 18.141 -4.602 1 98.06 114 GLU B N 1
ATOM 2146 C CA . GLU B 1 114 ? 3.205 19.266 -4.449 1 98.06 114 GLU B CA 1
ATOM 2147 C C . GLU B 1 114 ? 4.652 18.797 -4.363 1 98.06 114 GLU B C 1
ATOM 2149 O O . GLU B 1 114 ? 5.547 19.406 -4.957 1 98.06 114 GLU B O 1
ATOM 2154 N N . VAL B 1 115 ? 4.871 17.688 -3.713 1 98.06 115 VAL B N 1
ATOM 2155 C CA . VAL B 1 115 ? 6.246 17.281 -3.443 1 98.06 115 VAL B CA 1
ATOM 2156 C C . VAL B 1 115 ? 6.66 16.172 -4.414 1 98.06 115 VAL B C 1
ATOM 2158 O O . VAL B 1 115 ? 7.723 15.562 -4.262 1 98.06 115 VAL B O 1
ATOM 2161 N N . ASN B 1 116 ? 5.805 15.805 -5.367 1 97.88 116 ASN B N 1
ATOM 2162 C CA . ASN B 1 116 ? 6.055 14.734 -6.328 1 97.88 116 ASN B CA 1
ATOM 2163 C C . ASN B 1 116 ? 6.371 13.422 -5.633 1 97.88 116 ASN B C 1
ATOM 2165 O O . ASN B 1 116 ? 7.383 12.781 -5.934 1 97.88 116 ASN B O 1
ATOM 2169 N N . ALA B 1 117 ? 5.465 13.016 -4.746 1 98.31 117 ALA B N 1
ATOM 2170 C CA . ALA B 1 117 ? 5.645 11.781 -3.994 1 98.31 117 ALA B CA 1
ATOM 2171 C C . ALA B 1 117 ? 5.609 10.57 -4.918 1 98.31 117 ALA B C 1
ATOM 2173 O O . ALA B 1 117 ? 4.797 10.508 -5.844 1 98.31 117 ALA B O 1
ATOM 2174 N N . SER B 1 118 ? 6.504 9.625 -4.629 1 97.56 118 SER B N 1
ATOM 2175 C CA . SER B 1 118 ? 6.5 8.359 -5.355 1 97.56 118 SER B CA 1
ATOM 2176 C C . SER B 1 118 ? 5.613 7.328 -4.668 1 97.56 118 SER B C 1
ATOM 2178 O O . SER B 1 118 ? 5.227 6.332 -5.277 1 97.56 118 SER B O 1
ATOM 2180 N N . LEU B 1 119 ? 5.355 7.621 -3.418 1 98.31 119 LEU B N 1
ATOM 2181 C CA . LEU B 1 119 ? 4.656 6.676 -2.555 1 98.31 119 LEU B CA 1
ATOM 2182 C C . LEU B 1 119 ? 3.873 7.406 -1.47 1 98.31 119 LEU B C 1
ATOM 2184 O O . LEU B 1 119 ? 4.371 8.367 -0.877 1 98.31 119 LEU B O 1
ATOM 2188 N N . ILE B 1 120 ? 2.641 6.992 -1.271 1 98.88 120 ILE B N 1
ATOM 2189 C CA . ILE B 1 120 ? 1.863 7.449 -0.124 1 98.88 120 ILE B CA 1
ATOM 2190 C C . ILE B 1 120 ? 1.626 6.285 0.834 1 98.88 120 ILE B C 1
ATOM 2192 O O . ILE B 1 120 ? 1.293 5.176 0.406 1 98.88 120 ILE B O 1
ATOM 2196 N N . ILE B 1 121 ? 1.83 6.504 2.131 1 98.94 121 ILE B N 1
ATOM 2197 C CA . ILE B 1 121 ? 1.629 5.5 3.17 1 98.94 121 ILE B CA 1
ATOM 2198 C C . ILE B 1 121 ? 0.58 5.988 4.164 1 98.94 121 ILE B C 1
ATOM 2200 O O . ILE B 1 121 ? 0.612 7.145 4.59 1 98.94 121 ILE B O 1
ATOM 2204 N N . THR B 1 122 ? -0.385 5.148 4.477 1 98.44 122 THR B N 1
ATOM 2205 C CA . THR B 1 122 ? -1.396 5.434 5.488 1 98.44 122 THR B CA 1
ATOM 2206 C C . THR B 1 122 ? -1.511 4.281 6.48 1 98.44 122 THR B C 1
ATOM 2208 O O . THR B 1 122 ? -1.153 3.145 6.16 1 98.44 122 THR B O 1
ATOM 2211 N N . GLY B 1 123 ? -1.914 4.621 7.695 1 97.38 123 GLY B N 1
ATOM 2212 C CA . GLY B 1 123 ? -2.521 3.584 8.508 1 97.38 123 GLY B CA 1
ATOM 2213 C C . GLY B 1 123 ? -3.895 3.166 8.016 1 97.38 123 GLY B C 1
ATOM 2214 O O . GLY B 1 123 ? -4.508 3.863 7.211 1 97.38 123 GLY B O 1
ATOM 2215 N N . SER B 1 124 ? -4.352 2.061 8.547 1 95.19 124 SER B N 1
ATOM 2216 C CA . SER B 1 124 ? -5.691 1.621 8.172 1 95.19 124 SER B CA 1
ATOM 2217 C C . SER B 1 124 ? -6.762 2.4 8.922 1 95.19 124 SER B C 1
ATOM 2219 O O . SER B 1 124 ? -7.91 2.479 8.477 1 95.19 124 SER B O 1
ATOM 2221 N N . ARG B 1 125 ? -6.277 2.887 10.094 1 94.12 125 ARG B N 1
ATOM 2222 C CA . ARG B 1 125 ? -7.145 3.701 10.938 1 94.12 125 ARG B CA 1
ATOM 2223 C C . ARG B 1 125 ? -6.391 4.906 11.5 1 94.12 125 ARG B C 1
ATOM 2225 O O . ARG B 1 125 ? -5.168 5 11.352 1 94.12 125 ARG B O 1
ATOM 2232 N N . GLY B 1 126 ? -7.188 5.781 12.047 1 92.88 126 GLY B N 1
ATOM 2233 C CA . GLY B 1 126 ? -6.645 6.969 12.688 1 92.88 126 GLY B CA 1
ATOM 2234 C C . GLY B 1 126 ? -7.168 7.18 14.094 1 92.88 126 GLY B C 1
ATOM 2235 O O . GLY B 1 126 ? -7.305 6.223 14.859 1 92.88 126 GLY B O 1
ATOM 2236 N N . GLN B 1 127 ? -7.469 8.391 14.297 1 90.38 127 GLN B N 1
ATOM 2237 C CA . GLN B 1 127 ? -7.863 8.758 15.648 1 90.38 127 GLN B CA 1
ATOM 2238 C C . GLN B 1 127 ? -9.297 8.328 15.938 1 90.38 127 GLN B C 1
ATOM 2240 O O . GLN B 1 127 ? -9.711 8.273 17.094 1 90.38 127 GLN B O 1
ATOM 2245 N N . SER B 1 128 ? -10.031 8.055 14.859 1 85.25 128 SER B N 1
ATOM 2246 C CA . SER B 1 128 ? -11.398 7.59 15.078 1 85.25 128 SER B CA 1
ATOM 2247 C C . SER B 1 128 ? -11.414 6.234 15.781 1 85.25 128 SER B C 1
ATOM 2249 O O . SER B 1 128 ? -10.602 5.359 15.469 1 85.25 128 SER B O 1
ATOM 2251 N N . LYS B 1 129 ? -12.344 6.062 16.719 1 79.19 129 LYS B N 1
ATOM 2252 C CA . LYS B 1 129 ? -12.445 4.82 17.484 1 79.19 129 LYS B CA 1
ATOM 2253 C C . LYS B 1 129 ? -13.453 3.869 16.844 1 79.19 129 LYS B C 1
ATOM 2255 O O . LYS B 1 129 ? -13.703 2.781 17.375 1 79.19 129 LYS B O 1
ATOM 2260 N N . LEU B 1 130 ? -13.922 4.273 15.844 1 81.44 130 LEU B N 1
ATOM 2261 C CA . LEU B 1 130 ? -14.922 3.406 15.227 1 81.44 130 LEU B CA 1
ATOM 2262 C C . LEU B 1 130 ? -14.273 2.141 14.672 1 81.44 130 LEU B C 1
ATOM 2264 O O . LEU B 1 130 ? -13.508 2.201 13.711 1 81.44 130 LEU B O 1
ATOM 2268 N N . ARG B 1 131 ? -14.625 1.109 15.281 1 79.81 131 ARG B N 1
ATOM 2269 C CA . ARG B 1 131 ? -13.961 -0.159 15 1 79.81 131 ARG B CA 1
ATOM 2270 C C . ARG B 1 131 ? -14.672 -0.915 13.883 1 79.81 131 ARG B C 1
ATOM 2272 O O . ARG B 1 131 ? -14.164 -1.913 13.375 1 79.81 131 ARG B O 1
ATOM 2279 N N . ARG B 1 132 ? -15.883 -0.397 13.336 1 85.25 132 ARG B N 1
ATOM 2280 C CA . ARG B 1 132 ? -16.703 -1.139 12.375 1 85.25 132 ARG B CA 1
ATOM 2281 C C . ARG B 1 132 ? -16.141 -0.991 10.961 1 85.25 132 ARG B C 1
ATOM 2283 O O . ARG B 1 132 ? -16.578 -1.687 10.047 1 85.25 132 ARG B O 1
ATOM 2290 N N . THR B 1 133 ? -15.289 -0.065 10.961 1 88.06 133 THR B N 1
ATOM 2291 C CA . THR B 1 133 ? -14.742 0.176 9.625 1 88.06 133 THR B CA 1
ATOM 2292 C C . THR B 1 133 ? -13.414 -0.558 9.445 1 88.06 133 THR B C 1
ATOM 2294 O O . THR B 1 133 ? -12.617 -0.652 10.383 1 88.06 133 THR B O 1
ATOM 2297 N N . PHE B 1 134 ? -13.188 -1.104 8.297 1 86.94 134 PHE B N 1
ATOM 2298 C CA . PHE B 1 134 ? -11.938 -1.78 7.977 1 86.94 134 PHE B CA 1
ATOM 2299 C C . PHE B 1 134 ? -10.859 -0.771 7.602 1 86.94 134 PHE B C 1
ATOM 2301 O O . PHE B 1 134 ? -9.695 -0.919 7.992 1 86.94 134 PHE B O 1
ATOM 2308 N N . LEU B 1 135 ? -11.32 0.169 6.875 1 93.56 135 LEU B N 1
ATOM 2309 C CA . LEU B 1 135 ? -10.438 1.245 6.434 1 93.56 135 LEU B CA 1
ATOM 2310 C C . LEU B 1 135 ? -11 2.605 6.836 1 93.56 135 LEU B C 1
ATOM 2312 O O . LEU B 1 135 ? -12.18 2.883 6.621 1 93.56 135 LEU B O 1
ATOM 2316 N N . GLY B 1 136 ? -10.227 3.361 7.453 1 94.44 136 GLY B N 1
ATOM 2317 C CA . GLY B 1 136 ? -10.656 4.703 7.828 1 94.44 136 GLY B CA 1
ATOM 2318 C C . GLY B 1 136 ? -11 5.57 6.633 1 94.44 136 GLY B C 1
ATOM 2319 O O . GLY B 1 136 ? -10.586 5.285 5.508 1 94.44 136 GLY B O 1
ATOM 2320 N N . SER B 1 137 ? -11.672 6.633 6.91 1 94.38 137 SER B N 1
ATOM 2321 C CA . SER B 1 137 ? -12.188 7.516 5.867 1 94.38 137 SER B CA 1
ATOM 2322 C C . SER B 1 137 ? -11.055 8.172 5.09 1 94.38 137 SER B C 1
ATOM 2324 O O . SER B 1 137 ? -11.133 8.312 3.869 1 94.38 137 SER B O 1
ATOM 2326 N N . VAL B 1 138 ? -10.016 8.516 5.75 1 95.75 138 VAL B N 1
ATOM 2327 C CA . VAL B 1 138 ? -8.891 9.164 5.09 1 95.75 138 VAL B CA 1
ATOM 2328 C C . VAL B 1 138 ? -8.148 8.156 4.215 1 95.75 138 VAL B C 1
ATOM 2330 O O . VAL B 1 138 ? -7.891 8.422 3.039 1 95.75 138 VAL B O 1
ATOM 2333 N N . SER B 1 139 ? -7.816 7.043 4.75 1 97 139 SER B N 1
ATOM 2334 C CA . SER B 1 139 ? -7.129 6.012 3.984 1 97 139 SER B CA 1
ATOM 2335 C C . SER B 1 139 ? -7.957 5.57 2.781 1 97 139 SER B C 1
ATOM 2337 O O . SER B 1 139 ? -7.418 5.367 1.69 1 97 139 SER B O 1
ATOM 2339 N N . ASP B 1 140 ? -9.195 5.453 3.016 1 95.75 140 ASP B N 1
ATOM 2340 C CA . ASP B 1 140 ? -10.102 5.074 1.931 1 95.75 140 ASP B CA 1
ATOM 2341 C C . ASP B 1 140 ? -10.078 6.113 0.812 1 95.75 140 ASP B C 1
ATOM 2343 O O . ASP B 1 140 ? -9.945 5.766 -0.363 1 95.75 140 ASP B O 1
ATOM 2347 N N . TYR B 1 141 ? -10.18 7.336 1.216 1 96.62 141 TYR B N 1
ATOM 2348 C CA . TYR B 1 141 ? -10.148 8.414 0.238 1 96.62 141 TYR B CA 1
ATOM 2349 C C . TYR B 1 141 ? -8.836 8.422 -0.532 1 96.62 141 TYR B C 1
ATOM 2351 O O . TYR B 1 141 ? -8.828 8.516 -1.762 1 96.62 141 TYR B O 1
ATOM 2359 N N . VAL B 1 142 ? -7.777 8.312 0.091 1 97.81 142 VAL B N 1
ATOM 2360 C CA . VAL B 1 142 ? -6.457 8.328 -0.526 1 97.81 142 VAL B CA 1
ATOM 2361 C C . VAL B 1 142 ? -6.316 7.141 -1.479 1 97.81 142 VAL B C 1
ATOM 2363 O O . VAL B 1 142 ? -5.859 7.301 -2.613 1 97.81 142 VAL B O 1
ATOM 2366 N N . MET B 1 143 ? -6.75 6.004 -1.056 1 96.31 143 MET B N 1
ATOM 2367 C CA . MET B 1 143 ? -6.672 4.801 -1.881 1 96.31 143 MET B CA 1
ATOM 2368 C C . MET B 1 143 ? -7.422 4.988 -3.193 1 96.31 143 MET B C 1
ATOM 2370 O O . MET B 1 143 ? -6.973 4.527 -4.246 1 96.31 143 MET B O 1
ATOM 2374 N N . HIS B 1 144 ? -8.438 5.711 -3.156 1 94.81 144 HIS B N 1
ATOM 2375 C CA . HIS B 1 144 ? -9.312 5.848 -4.312 1 94.81 144 HIS B CA 1
ATOM 2376 C C . HIS B 1 144 ? -8.828 6.945 -5.25 1 94.81 144 HIS B C 1
ATOM 2378 O O . HIS B 1 144 ? -9.109 6.914 -6.449 1 94.81 144 HIS B O 1
ATOM 2384 N N . HIS B 1 145 ? -8.008 7.832 -4.742 1 96.19 145 HIS B N 1
ATOM 2385 C CA . HIS B 1 145 ? -7.797 9.031 -5.543 1 96.19 145 HIS B CA 1
ATOM 2386 C C . HIS B 1 145 ? -6.309 9.266 -5.801 1 96.19 145 HIS B C 1
ATOM 2388 O O . HIS B 1 145 ? -5.941 10.141 -6.586 1 96.19 145 HIS B O 1
ATOM 2394 N N . ALA B 1 146 ? -5.48 8.539 -5.148 1 96.81 146 ALA B N 1
ATOM 2395 C CA . ALA B 1 146 ? -4.043 8.766 -5.281 1 96.81 146 ALA B CA 1
ATOM 2396 C C . ALA B 1 146 ? -3.562 8.422 -6.688 1 96.81 146 ALA B C 1
ATOM 2398 O O . ALA B 1 146 ? -3.949 7.391 -7.25 1 96.81 146 ALA B O 1
ATOM 2399 N N . PRO B 1 147 ? -2.705 9.219 -7.254 1 94.38 147 PRO B N 1
ATOM 2400 C CA . PRO B 1 147 ? -2.139 8.922 -8.57 1 94.38 147 PRO B CA 1
ATOM 2401 C C . PRO B 1 147 ? -0.897 8.039 -8.5 1 94.38 147 PRO B C 1
ATOM 2403 O O . PRO B 1 147 ? -0.313 7.699 -9.531 1 94.38 147 PRO B O 1
ATOM 2406 N N . VAL B 1 148 ? -0.421 7.793 -7.316 1 97.19 148 VAL B N 1
ATOM 2407 C CA . VAL B 1 148 ? 0.763 6.973 -7.082 1 97.19 148 VAL B CA 1
ATOM 2408 C C . VAL B 1 148 ? 0.404 5.789 -6.184 1 97.19 148 VAL B C 1
ATOM 2410 O O . VAL B 1 148 ? -0.661 5.777 -5.559 1 97.19 148 VAL B O 1
ATOM 2413 N N . PRO B 1 149 ? 1.272 4.789 -6.07 1 98.31 149 PRO B N 1
ATOM 2414 C CA . PRO B 1 149 ? 0.997 3.637 -5.211 1 98.31 149 PRO B CA 1
ATOM 2415 C C . PRO B 1 149 ? 0.747 4.031 -3.758 1 98.31 149 PRO B C 1
ATOM 2417 O O . PRO B 1 149 ? 1.365 4.973 -3.256 1 98.31 149 PRO B O 1
ATOM 2420 N N . VAL B 1 150 ? -0.2 3.312 -3.133 1 98.75 150 VAL B N 1
ATOM 2421 C CA . VAL B 1 150 ? -0.566 3.578 -1.746 1 98.75 150 VAL B CA 1
ATOM 2422 C C . VAL B 1 150 ? -0.324 2.33 -0.899 1 98.75 150 VAL B C 1
ATOM 2424 O O . VAL B 1 150 ? -0.778 1.238 -1.249 1 98.75 150 VAL B O 1
ATOM 2427 N N . LEU B 1 151 ? 0.427 2.512 0.146 1 98.81 151 LEU B N 1
ATOM 2428 C CA . LEU B 1 151 ? 0.666 1.467 1.137 1 98.81 151 LEU B CA 1
ATOM 2429 C C . LEU B 1 151 ? -0.217 1.671 2.363 1 98.81 151 LEU B C 1
ATOM 2431 O O . LEU B 1 151 ? -0.18 2.73 2.99 1 98.81 151 LEU B O 1
ATOM 2435 N N . VAL B 1 152 ? -1.03 0.691 2.654 1 98.5 152 VAL B N 1
ATOM 2436 C CA . VAL B 1 152 ? -1.863 0.72 3.852 1 98.5 152 VAL B CA 1
ATOM 2437 C C . VAL B 1 152 ? -1.291 -0.229 4.902 1 98.5 152 VAL B C 1
ATOM 2439 O O . VAL B 1 152 ? -1.151 -1.429 4.652 1 98.5 152 VAL B O 1
ATOM 2442 N N . CYS B 1 153 ? -0.978 0.308 6.039 1 98.12 153 CYS B N 1
ATOM 2443 C CA . CYS B 1 153 ? -0.379 -0.463 7.125 1 98.12 153 CYS B CA 1
ATOM 2444 C C . CYS B 1 153 ? -1.396 -0.735 8.227 1 98.12 153 CYS B C 1
ATOM 2446 O O . CYS B 1 153 ? -1.829 0.188 8.914 1 98.12 153 CYS B O 1
ATOM 2448 N N . ARG B 1 154 ? -1.731 -1.94 8.305 1 92.62 154 ARG B N 1
ATOM 2449 C CA . ARG B 1 154 ? -2.668 -2.334 9.352 1 92.62 154 ARG B CA 1
ATOM 2450 C C . ARG B 1 154 ? -1.927 -2.805 10.602 1 92.62 154 ARG B C 1
ATOM 2452 O O . ARG B 1 154 ? -1.013 -3.629 10.508 1 92.62 154 ARG B O 1
ATOM 2459 N N . LYS B 1 155 ? -2.248 -2.172 11.672 1 82.88 155 LYS B N 1
ATOM 2460 C CA . LYS B 1 155 ? -1.726 -2.609 12.961 1 82.88 155 LYS B CA 1
ATOM 2461 C C . LYS B 1 155 ? -2.691 -3.572 13.648 1 82.88 155 LYS B C 1
ATOM 2463 O O . LYS B 1 155 ? -3.904 -3.355 13.633 1 82.88 155 LYS B O 1
ATOM 2468 N N . GLU B 1 156 ? -2.211 -4.781 13.945 1 70.62 156 GLU B N 1
ATOM 2469 C CA . GLU B 1 156 ? -3.076 -5.676 14.711 1 70.62 156 GLU B CA 1
ATOM 2470 C C . GLU B 1 156 ? -3.488 -5.043 16.031 1 70.62 156 GLU B C 1
ATOM 2472 O O . GLU B 1 156 ? -2.686 -4.371 16.688 1 70.62 156 GLU B O 1
ATOM 2477 N N . ASN B 1 157 ? -4.82 -4.832 16.234 1 57.22 157 ASN B N 1
ATOM 2478 C CA . ASN B 1 157 ? -5.316 -4.305 17.5 1 57.22 157 ASN B CA 1
ATOM 2479 C C . ASN B 1 157 ? -4.996 -5.242 18.656 1 57.22 157 ASN B C 1
ATOM 2481 O O . ASN B 1 157 ? -4.926 -6.461 18.469 1 57.22 157 ASN B O 1
#

pLDDT: mean 88.93, std 14.37, range [32.41, 98.94]

Nearest PDB structures (foldseek):
  2z09-assembly1_A  TM=8.219E-01  e=4.861E-09  Thermus thermophilus
  3hgm-assembly1_B  TM=6.283E-01  e=7.675E-09  Halomonas elongata
  4r2k-assembly1_A-2  TM=7.194E-01  e=4.300E-06  Salmonella enterica subsp. enterica serovar Typhimurium str. LT2
  4r2j-assembly1_A-2  TM=7.163E-01  e=1.072E-05  Salmonella enterica subsp. enterica serovar Typhimurium str. LT2
  5cb0-assembly1_A  TM=7.255E-01  e=2.019E-04  Escherichia coli K-12

Organism: Crassostrea virginica (NCBI:txid6565)